Protein 2HJS (pdb70)

Nearest PDB structures (foldseek):
  2hjs-assembly1_A-2  TM=1.003E+00  e=5.899E-69  Pseudomonas aeruginosa PAO1
  2r00-assembly2_C-2  TM=9.622E-01  e=3.082E-37  Vibrio cholerae
  2qz9-assembly2_B-2  TM=9.649E-01  e=2.250E-36  Vibrio cholerae
  2gyy-assembly1_A  TM=9.192E-01  e=9.356E-27  Streptococcus pneumoniae
  2r00-assembly1_A  TM=8.648E-01  e=2.534E-27  Vibrio cholerae

Secondary structure (DSSP, 8-state):
----EEEETTTSHHHHHHHHHHHHTT---S-EEEEE-TTTTT---BTTB--PPEEGGG--GGG-SEEEE-S-HHHHHHHHHHHHHTT-EEEETT-TTTTTTS-B--TTTGGGGGGSPSSPEEEPPPHHHHHHHHHHHHHTTT--EEEEEEEEEE-GGGG-HHHHHHHHHHHHHHHTT-----SSSSS--TT--BSSSS-B-TTS-BHHHHHHHHHHHHHTGGGB--EEEEEEE-S-SS-EEEEEEEEESS---HHHHHHHHHHSTTEEE--TT----IIIIITTSSPEEEEEEEE-SS-TTEEEEEEEE-IIIIIIIIHHHHHHHHHHHH--

Structure (mmCIF, N/CA/C/O backbone):
data_2HJS
#
_entry.id   2HJS
#
_cell.length_a   177.438
_cell.length_b   177.438
_cell.length_c   58.173
_cell.angle_alpha   90.00
_cell.angle_beta   90.00
_cell.angle_gamma   120.00
#
_symmetry.space_group_name_H-M   'P 61 2 2'
#
loop_
_entity.id
_entity.type
_entity.pdbx_description
1 polymer 'USG-1 protein homolog'
2 non-polymer '1,4-DIETHYLENE DIOXIDE'
3 water water
#
loop_
_atom_site.group_PDB
_atom_site.id
_atom_site.type_symbol
_atom_site.label_atom_id
_atom_site.label_alt_id
_atom_site.label_comp_id
_atom_site.label_asym_id
_atom_site.label_entity_id
_atom_site.label_seq_id
_atom_site.pdbx_PDB_ins_code
_atom_site.Cartn_x
_atom_site.Cartn_y
_atom_site.Cartn_z
_atom_site.occupancy
_atom_site.B_iso_or_equiv
_atom_site.auth_seq_id
_atom_site.auth_comp_id
_atom_site.auth_asym_id
_atom_site.auth_atom_id
_atom_site.pdbx_PDB_model_num
ATOM 1 N N . GLN A 1 5 ? -36.997 72.569 -16.541 1.00 72.77 3 GLN A N 1
ATOM 2 C CA . GLN A 1 5 ? -37.936 71.875 -15.606 1.00 72.49 3 GLN A CA 1
ATOM 3 C C . GLN A 1 5 ? -37.267 70.759 -14.770 1.00 71.11 3 GLN A C 1
ATOM 4 O O . GLN A 1 5 ? -36.852 71.033 -13.637 1.00 71.66 3 GLN A O 1
ATOM 10 N N . PRO A 1 6 ? -37.151 69.514 -15.303 1.00 69.63 4 PRO A N 1
ATOM 11 C CA . PRO A 1 6 ? -36.407 68.499 -14.522 1.00 68.05 4 PRO A CA 1
ATOM 12 C C . PRO A 1 6 ? -34.908 68.817 -14.373 1.00 66.33 4 PRO A C 1
ATOM 13 O O . PRO A 1 6 ? -34.272 69.247 -15.337 1.00 66.35 4 PRO A O 1
ATOM 17 N N . LEU A 1 7 ? -34.352 68.591 -13.184 1.00 63.58 5 LEU A N 1
ATOM 18 C CA . LEU A 1 7 ? -32.936 68.903 -12.958 1.00 61.42 5 LEU A CA 1
ATOM 19 C C . LEU A 1 7 ? -32.024 67.676 -13.008 1.00 59.70 5 LEU A C 1
ATOM 20 O O . LEU A 1 7 ? -32.089 66.829 -12.137 1.00 59.14 5 LEU A O 1
ATOM 25 N N . ASN A 1 8 ? -31.162 67.605 -14.030 1.00 58.20 6 ASN A N 1
ATOM 26 C CA . ASN A 1 8 ? -30.254 66.493 -14.168 1.00 55.93 6 ASN A CA 1
ATOM 27 C C . ASN A 1 8 ? -28.899 66.876 -13.745 1.00 56.84 6 ASN A C 1
ATOM 28 O O . ASN A 1 8 ? -28.414 67.988 -14.031 1.00 56.36 6 ASN A O 1
ATOM 33 N N . VAL A 1 9 ? -28.280 65.945 -13.027 1.00 55.07 7 VAL A N 1
ATOM 34 C CA . VAL A 1 9 ? -27.088 66.241 -12.328 1.00 53.71 7 VAL A CA 1
ATOM 35 C C . VAL A 1 9 ? -26.054 65.235 -12.796 1.00 52.19 7 VAL A C 1
ATOM 36 O O . VAL A 1 9 ? -26.368 64.054 -13.006 1.00 52.28 7 VAL A O 1
ATOM 40 N N . ALA A 1 10 ? -24.844 65.726 -13.016 1.00 50.08 8 ALA A N 1
ATOM 41 C CA . ALA A 1 10 ? -23.667 64.889 -13.189 1.00 49.41 8 ALA A CA 1
ATOM 42 C C . ALA A 1 10 ? -22.765 65.071 -11.971 1.00 48.49 8 ALA A C 1
ATOM 43 O O . ALA A 1 10 ? -22.656 66.176 -11.460 1.00 49.24 8 ALA A O 1
ATOM 45 N N . VAL A 1 11 ? -22.132 63.994 -11.510 1.00 48.35 9 VAL A N 1
ATOM 46 C CA . VAL A 1 11 ? -21.031 64.098 -10.542 1.00 47.93 9 VAL A CA 1
ATOM 47 C C . VAL A 1 11 ? -19.769 63.530 -11.181 1.00 48.19 9 VAL A C 1
ATOM 48 O O . VAL A 1 11 ? -19.651 62.321 -11.391 1.00 48.20 9 VAL A O 1
ATOM 52 N N . VAL A 1 12 ? -18.844 64.437 -11.483 1.00 47.88 10 VAL A N 1
ATOM 53 C CA . VAL A 1 12 ? -17.552 64.127 -12.086 1.00 47.66 10 VAL A CA 1
ATOM 54 C C . VAL A 1 12 ? -16.574 63.844 -10.967 1.00 47.99 10 VAL A C 1
ATOM 55 O O . VAL A 1 12 ? -16.460 64.627 -10.022 1.00 48.71 10 VAL A O 1
ATOM 59 N N . GLY A 1 13 ? -15.924 62.686 -11.037 1.00 48.09 11 GLY A N 1
ATOM 60 C CA . GLY A 1 13 ? -15.009 62.220 -9.988 1.00 47.36 11 GLY A CA 1
ATOM 61 C C . GLY A 1 13 ? -15.740 61.469 -8.890 1.00 47.46 11 GLY A C 1
ATOM 62 O O . GLY A 1 13 ? -15.353 61.494 -7.727 1.00 46.94 11 GLY A O 1
ATOM 63 N N . ALA A 1 14 ? -16.784 60.756 -9.287 1.00 47.43 12 ALA A N 1
ATOM 64 C CA . ALA A 1 14 ? -17.735 60.162 -8.368 1.00 47.39 12 ALA A CA 1
ATOM 65 C C . ALA A 1 14 ? -17.104 59.081 -7.508 1.00 47.49 12 ALA A C 1
ATOM 66 O O . ALA A 1 14 ? -17.598 58.800 -6.429 1.00 47.71 12 ALA A O 1
ATOM 68 N N . THR A 1 15 ? -16.021 58.475 -7.986 1.00 47.69 13 THR A N 1
ATOM 69 C CA . THR A 1 15 ? -15.387 57.348 -7.286 1.00 47.62 13 THR A CA 1
ATOM 70 C C . THR A 1 15 ? -14.291 57.833 -6.321 1.00 47.22 13 THR A C 1
ATOM 71 O O . THR A 1 15 ? -13.743 57.060 -5.554 1.00 47.43 13 THR A O 1
ATOM 75 N N . GLY A 1 16 ? -13.973 59.115 -6.357 1.00 46.84 14 GLY A N 1
ATOM 76 C CA . GLY A 1 16 ? -13.023 59.659 -5.387 1.00 47.23 14 GLY A CA 1
ATOM 77 C C . GLY A 1 16 ? -13.677 59.816 -4.034 1.00 47.28 14 GLY A C 1
ATOM 78 O O . GLY A 1 16 ? -14.905 59.714 -3.895 1.00 47.08 14 GLY A O 1
ATOM 79 N N . SER A 1 17 ? -12.881 60.103 -3.019 1.00 47.34 15 SER A N 1
ATOM 80 C CA . SER A 1 17 ? -13.437 60.137 -1.680 1.00 47.97 15 SER A CA 1
ATOM 81 C C . SER A 1 17 ? -14.409 61.316 -1.516 1.00 47.75 15 SER A C 1
ATOM 82 O O . SER A 1 17 ? -15.500 61.153 -0.964 1.00 47.97 15 SER A O 1
ATOM 85 N N . VAL A 1 18 ? -14.055 62.486 -2.047 1.00 47.22 16 VAL A N 1
ATOM 86 C CA . VAL A 1 18 ? -14.985 63.626 -2.010 1.00 47.29 16 VAL A CA 1
ATOM 87 C C . VAL A 1 18 ? -16.208 63.381 -2.918 1.00 47.48 16 VAL A C 1
ATOM 88 O O . VAL A 1 18 ? -17.332 63.667 -2.525 1.00 47.42 16 VAL A O 1
ATOM 92 N N . GLY A 1 19 ? -15.987 62.829 -4.113 1.00 47.60 17 GLY A N 1
ATOM 93 C CA . GLY A 1 19 ? -17.091 62.534 -5.028 1.00 47.49 17 GLY A CA 1
ATOM 94 C C . GLY A 1 19 ?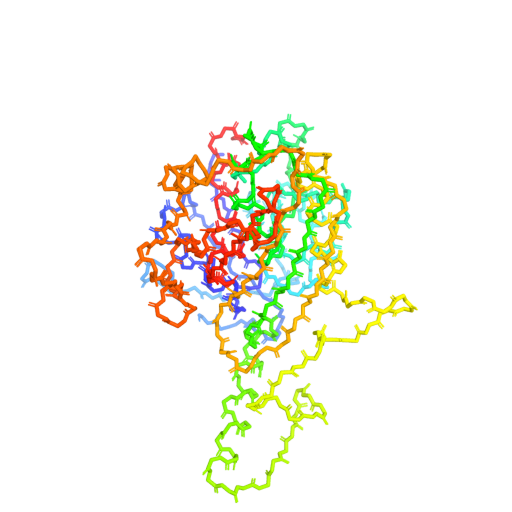 -18.097 61.585 -4.416 1.00 47.88 17 GLY A C 1
ATOM 95 O O . GLY A 1 19 ? -19.302 61.807 -4.510 1.00 48.08 17 GLY A O 1
ATOM 96 N N . GLU A 1 20 ? -17.597 60.527 -3.793 1.00 48.20 18 GLU A N 1
ATOM 97 C CA . GLU A 1 20 ? -18.420 59.540 -3.093 1.00 49.55 18 GLU A CA 1
ATOM 98 C C . GLU A 1 20 ? -19.250 60.165 -1.945 1.00 48.08 18 GLU A C 1
ATOM 99 O O . GLU A 1 20 ? -20.436 59.857 -1.770 1.00 47.08 18 GLU A O 1
ATOM 105 N N . ALA A 1 21 ? -18.626 61.033 -1.154 1.00 47.45 19 ALA A N 1
ATOM 106 C CA . ALA A 1 21 ? -19.343 61.687 -0.055 1.00 47.07 19 ALA A CA 1
ATOM 107 C C . ALA A 1 21 ? -20.432 62.569 -0.648 1.00 46.58 19 ALA A C 1
ATOM 108 O O . ALA A 1 21 ? -21.531 62.633 -0.129 1.00 47.96 19 ALA A O 1
ATOM 110 N N . LEU A 1 22 ? -20.134 63.219 -1.763 1.00 46.67 20 LEU A N 1
ATOM 111 C CA . LEU A 1 22 ? -21.064 64.156 -2.351 1.00 47.28 20 LEU A CA 1
ATOM 112 C C . LEU A 1 22 ? -22.295 63.420 -2.889 1.00 47.58 20 LEU A C 1
ATOM 113 O O . LEU A 1 22 ? -23.419 63.892 -2.721 1.00 47.78 20 LEU A O 1
ATOM 118 N N . VAL A 1 23 ? -22.089 62.250 -3.501 1.00 47.34 21 VAL A N 1
ATOM 119 C CA . VAL A 1 23 ? -23.198 61.435 -3.992 1.00 46.49 21 VAL A CA 1
ATOM 120 C C . VAL A 1 23 ? -24.075 60.974 -2.827 1.00 46.72 21 VAL A C 1
ATOM 121 O O . VAL A 1 23 ? -25.306 61.035 -2.911 1.00 48.25 21 VAL A O 1
ATOM 125 N N . GLY A 1 24 ? -23.463 60.515 -1.744 1.00 46.61 22 GLY A N 1
ATOM 126 C CA . GLY A 1 24 ? -24.226 60.128 -0.556 1.00 46.44 22 GLY A CA 1
ATOM 127 C C . GLY A 1 24 ? -25.041 61.298 -0.002 1.00 46.78 22 GLY A C 1
ATOM 128 O O . GLY A 1 24 ? -26.169 61.114 0.436 1.00 47.39 22 GLY A O 1
ATOM 129 N N . LEU A 1 25 ? -24.476 62.502 -0.018 1.00 46.41 23 LEU A N 1
ATOM 130 C CA . LEU A 1 25 ? -25.204 63.685 0.435 1.00 46.67 23 LEU A CA 1
ATOM 131 C C . LEU A 1 25 ? -26.383 64.091 -0.449 1.00 47.14 23 LEU A C 1
ATOM 132 O O . LEU A 1 25 ? -27.383 64.598 0.067 1.00 46.98 23 LEU A O 1
ATOM 137 N N . LEU A 1 26 ? -26.256 63.898 -1.766 1.00 46.48 24 LEU A N 1
ATOM 138 C CA . LEU A 1 26 ? -27.364 64.119 -2.666 1.00 47.63 24 LEU A CA 1
ATOM 139 C C . LEU A 1 26 ? -28.543 63.241 -2.272 1.00 47.73 24 LEU A C 1
ATOM 140 O O . LEU A 1 26 ? -29.683 63.672 -2.352 1.00 47.92 24 LEU A O 1
ATOM 145 N N . ASP A 1 27 ? -28.256 62.018 -1.837 1.00 47.64 25 ASP A N 1
ATOM 146 C CA . ASP A 1 27 ? -29.300 61.056 -1.490 1.00 47.99 25 ASP A CA 1
ATOM 147 C C . ASP A 1 27 ? -29.874 61.437 -0.102 1.00 48.87 25 ASP A C 1
ATOM 148 O O . ASP A 1 27 ? -31.086 61.655 0.043 1.00 48.08 25 ASP A O 1
ATOM 153 N N . GLU A 1 28 ? -28.985 61.569 0.888 1.00 48.27 26 GLU A N 1
ATOM 154 C CA . GLU A 1 28 ? -29.337 61.961 2.260 1.00 49.55 26 GLU A CA 1
ATOM 155 C C . GLU A 1 28 ? -30.213 63.209 2.371 1.00 49.29 26 GLU A C 1
ATOM 156 O O . GLU A 1 28 ? -31.118 63.266 3.209 1.00 48.92 26 GLU A O 1
ATOM 162 N N . ARG A 1 29 ? -29.876 64.226 1.574 1.00 48.85 27 ARG A N 1
ATOM 163 C CA . ARG A 1 29 ? -30.517 65.526 1.654 1.00 48.41 27 ARG A CA 1
ATOM 164 C C . ARG A 1 29 ? -31.678 65.646 0.679 1.00 49.00 27 ARG A C 1
ATOM 165 O O . ARG A 1 29 ? -32.260 66.737 0.533 1.00 48.33 27 ARG A O 1
ATOM 173 N N . ASP A 1 30 ? -32.029 64.531 0.022 1.00 48.66 28 ASP A N 1
ATOM 174 C CA . ASP A 1 30 ? -33.074 64.534 -0.975 1.00 49.29 28 ASP A CA 1
ATOM 175 C C . ASP A 1 30 ? -32.957 65.625 -2.004 1.00 48.74 28 ASP A C 1
ATOM 176 O O . ASP A 1 30 ? -33.939 66.315 -2.291 1.00 48.77 28 ASP A O 1
ATOM 181 N N . PHE A 1 31 ? -31.775 65.761 -2.575 1.00 48.60 29 PHE A N 1
ATOM 182 C CA . PHE A 1 31 ? -31.562 66.704 -3.644 1.00 49.06 29 PHE A CA 1
ATOM 183 C C . PHE A 1 31 ? -32.553 66.418 -4.748 1.00 49.40 29 PHE A C 1
ATOM 184 O O . PHE A 1 31 ? -32.735 65.254 -5.147 1.00 50.18 29 PHE A O 1
ATOM 192 N N . PRO A 1 32 ? -33.246 67.463 -5.224 1.00 50.10 30 PRO A N 1
ATOM 193 C CA . PRO A 1 32 ? -34.375 67.237 -6.151 1.00 50.12 30 PRO A CA 1
ATOM 194 C C . PRO A 1 32 ? -33.991 66.992 -7.620 1.00 50.26 30 PRO A C 1
ATOM 195 O O . PRO A 1 32 ? -34.535 67.628 -8.539 1.00 50.97 30 PRO A O 1
ATOM 199 N N . LEU A 1 33 ? -33.108 66.031 -7.849 1.00 49.65 31 LEU A N 1
ATOM 200 C CA . LEU A 1 33 ? -32.677 65.732 -9.210 1.00 48.74 31 LEU A CA 1
ATOM 201 C C . LEU A 1 33 ? -33.610 64.729 -9.891 1.00 48.50 31 LEU A C 1
ATOM 202 O O . LEU A 1 33 ? -34.313 63.976 -9.226 1.00 48.64 31 LEU A O 1
ATOM 207 N N . HIS A 1 34 ? -33.596 64.729 -11.219 1.00 48.06 32 HIS A N 1
ATOM 208 C CA . HIS A 1 34 ? -34.368 63.804 -12.011 1.00 48.40 32 HIS A CA 1
ATOM 209 C C . HIS A 1 34 ? -33.456 62.634 -12.344 1.00 49.14 32 HIS A C 1
ATOM 210 O O . HIS A 1 34 ? -33.641 61.554 -11.800 1.00 50.14 32 HIS A O 1
ATOM 217 N N . ARG A 1 35 ? -32.450 62.857 -13.190 1.00 48.95 33 ARG A N 1
ATOM 218 C CA . ARG A 1 35 ? -31.459 61.829 -13.466 1.00 48.76 33 ARG A CA 1
ATOM 219 C C . ARG A 1 35 ? -30.105 62.224 -12.909 1.00 49.29 33 ARG A C 1
ATOM 220 O O . ARG A 1 35 ? -29.746 63.409 -12.913 1.00 48.36 33 ARG A O 1
ATOM 228 N N . LEU A 1 36 ? -29.397 61.224 -12.374 1.00 48.83 34 LEU A N 1
ATOM 229 C CA . LEU A 1 36 ? -28.053 61.375 -11.857 1.00 48.49 34 LEU A CA 1
ATOM 230 C C . LEU A 1 36 ? -27.065 60.586 -12.718 1.00 48.42 34 LEU A C 1
ATOM 231 O O . LEU A 1 36 ? -27.268 59.398 -12.970 1.00 48.45 34 LEU A O 1
ATOM 236 N N . HIS A 1 37 ? -25.990 61.250 -13.137 1.00 47.57 35 HIS A N 1
ATOM 237 C CA . HIS A 1 37 ? -24.949 60.622 -13.928 1.00 47.75 35 HIS A CA 1
ATOM 238 C C . HIS A 1 37 ? -23.627 60.701 -13.184 1.00 48.21 35 HIS A C 1
ATOM 239 O O . HIS A 1 37 ? -23.139 61.800 -12.884 1.00 48.59 35 HIS A O 1
ATOM 246 N N . LEU A 1 38 ? -23.060 59.539 -12.880 1.00 48.58 36 LEU A N 1
ATOM 247 C CA . LEU A 1 38 ? -21.780 59.428 -12.200 1.00 48.99 36 LEU A CA 1
ATOM 248 C C . LEU A 1 38 ? -20.639 59.252 -13.203 1.00 49.46 36 LEU A C 1
ATOM 249 O O . LEU A 1 38 ? -20.679 58.377 -14.044 1.00 49.70 36 LEU A O 1
ATOM 254 N N . LEU A 1 39 ? -19.611 60.086 -13.107 1.00 50.55 37 LEU A N 1
ATOM 255 C CA . LEU A 1 39 ? -18.534 60.038 -14.080 1.00 51.14 37 LEU A CA 1
ATOM 256 C C . LEU A 1 39 ? -17.188 60.022 -13.426 1.00 51.83 37 LEU A C 1
ATOM 257 O O . LEU A 1 39 ? -17.017 60.557 -12.340 1.00 51.55 37 LEU A O 1
ATOM 262 N N . ALA A 1 40 ? -16.231 59.402 -14.100 1.00 53.35 38 ALA A N 1
ATOM 263 C CA . ALA A 1 40 ? -14.842 59.396 -13.656 1.00 55.31 38 ALA A CA 1
ATOM 264 C C . ALA A 1 40 ? -13.934 59.257 -14.873 1.00 57.08 38 ALA A C 1
ATOM 265 O O . ALA A 1 40 ? -14.415 59.178 -15.987 1.00 56.87 38 ALA A O 1
ATOM 267 N N . SER A 1 41 ? -12.623 59.239 -14.658 1.00 60.02 39 SER A N 1
ATOM 268 C CA . SER A 1 41 ? -11.669 58.981 -15.734 1.00 63.13 39 SER A CA 1
ATOM 269 C C . SER A 1 41 ? -11.756 57.523 -16.160 1.00 64.97 39 SER A C 1
ATOM 270 O O . SER A 1 41 ? -12.113 56.667 -15.347 1.00 65.57 39 SER A O 1
ATOM 273 N N . ALA A 1 42 ? -11.443 57.247 -17.429 1.00 67.09 40 ALA A N 1
ATOM 274 C CA . ALA A 1 42 ? -11.495 55.883 -17.995 1.00 68.87 40 ALA A CA 1
ATOM 275 C C . ALA A 1 42 ? -10.939 54.794 -17.051 1.00 70.20 40 ALA A C 1
ATOM 276 O O . ALA A 1 42 ? -11.407 53.650 -17.072 1.00 70.32 40 ALA A O 1
ATOM 278 N N . GLU A 1 43 ? -9.941 55.169 -16.242 1.00 72.05 41 GLU A N 1
ATOM 279 C CA . GLU A 1 43 ? -9.445 54.360 -15.112 1.00 73.72 41 GLU A CA 1
ATOM 280 C C . GLU A 1 43 ? -10.590 53.708 -14.334 1.00 73.81 41 GLU A C 1
ATOM 281 O O . GLU A 1 43 ? -10.764 52.480 -14.375 1.00 73.76 41 GLU A O 1
ATOM 287 N N . SER A 1 44 ? -11.367 54.560 -13.657 1.00 73.73 42 SER A N 1
ATOM 288 C CA . SER A 1 44 ? -12.453 54.155 -12.762 1.00 73.63 42 SER A CA 1
ATOM 289 C C . SER A 1 44 ? -13.764 53.795 -13.465 1.00 73.53 42 SER A C 1
ATOM 290 O O . SER A 1 44 ? -14.640 53.183 -12.852 1.00 73.72 42 SER A O 1
ATOM 293 N N . ALA A 1 45 ? -13.904 54.174 -14.732 1.00 73.32 43 ALA A N 1
ATOM 294 C CA . ALA A 1 45 ? -15.138 53.915 -15.484 1.00 73.35 43 ALA A CA 1
ATOM 295 C C . ALA A 1 45 ? -15.517 52.436 -15.472 1.00 73.33 43 ALA A C 1
ATOM 296 O O . ALA A 1 45 ? -14.633 51.569 -15.469 1.00 73.76 43 ALA A O 1
ATOM 298 N N . GLY A 1 46 ? -16.822 52.153 -15.463 1.00 72.83 44 GLY A N 1
ATOM 299 C CA . GLY A 1 46 ? -17.325 50.775 -15.516 1.00 72.06 44 GLY A CA 1
ATOM 300 C C . GLY A 1 46 ? -17.684 50.147 -14.173 1.00 71.60 44 GLY A C 1
ATOM 301 O O . GLY A 1 46 ? -18.357 49.113 -14.125 1.00 71.71 44 GLY A O 1
ATOM 302 N N . GLN A 1 47 ? -17.237 50.752 -13.076 1.00 70.90 45 GLN A N 1
ATOM 303 C CA . GLN A 1 47 ? -17.593 50.236 -11.757 1.00 70.43 45 GLN A CA 1
ATOM 304 C C . GLN A 1 47 ? -18.924 50.825 -11.262 1.00 69.34 45 GLN A C 1
ATOM 305 O O . GLN A 1 47 ? -19.396 51.843 -11.774 1.00 69.05 45 GLN A O 1
ATOM 311 N N . ARG A 1 48 ? -19.544 50.159 -10.296 1.00 68.17 46 ARG A N 1
ATOM 312 C CA . ARG A 1 48 ? -20.881 50.548 -9.848 1.00 67.23 46 ARG A CA 1
ATOM 313 C C . ARG A 1 48 ? -20.855 51.202 -8.463 1.00 66.36 46 ARG A C 1
ATOM 314 O O . ARG A 1 48 ? -19.970 50.930 -7.654 1.00 65.76 46 ARG A O 1
ATOM 330 N N . GLY A 1 50 ? -23.597 52.682 -5.179 1.00 62.91 48 GLY A N 1
ATOM 331 C CA . GLY A 1 50 ? -24.921 52.781 -4.592 1.00 61.97 48 GLY A CA 1
ATOM 332 C C . GLY A 1 50 ? -25.438 54.205 -4.577 1.00 61.33 48 GLY A C 1
ATOM 333 O O . GLY A 1 50 ? -24.688 55.144 -4.310 1.00 61.47 48 GLY A O 1
ATOM 334 N N . PHE A 1 51 ? -26.720 54.358 -4.892 1.00 60.57 49 PHE A N 1
ATOM 335 C CA . PHE A 1 51 ? -27.427 55.628 -4.757 1.00 59.96 49 PHE A CA 1
ATOM 336 C C . PHE A 1 51 ? -28.912 55.371 -4.544 1.00 59.94 49 PHE A C 1
ATOM 337 O O . PHE A 1 51 ? -29.579 54.707 -5.380 1.00 59.94 49 PHE A O 1
ATOM 345 N N . ALA A 1 52 ? -29.433 55.893 -3.433 1.00 59.59 50 ALA A N 1
ATOM 346 C CA . ALA A 1 52 ? -30.857 55.724 -3.088 1.00 59.89 50 ALA A CA 1
ATOM 347 C C . ALA A 1 52 ? -31.320 54.267 -3.199 1.00 60.25 50 ALA A C 1
ATOM 348 O O . ALA A 1 52 ? -32.370 53.991 -3.796 1.00 60.36 50 ALA A O 1
ATOM 350 N N . GLU A 1 53 ? -30.511 53.352 -2.645 1.00 60.94 51 GLU A N 1
ATOM 351 C CA . GLU A 1 53 ? -30.764 51.877 -2.623 1.00 61.98 51 GLU A CA 1
ATOM 352 C C . GLU A 1 53 ? -30.605 51.156 -3.973 1.00 60.87 51 GLU A C 1
ATOM 353 O O . GLU A 1 53 ? -30.629 49.910 -4.046 1.00 61.63 51 GLU A O 1
ATOM 359 N N . SER A 1 54 ? -30.448 51.941 -5.033 1.00 59.38 52 SER A N 1
ATOM 360 C CA . SER A 1 54 ? -30.219 51.404 -6.361 1.00 57.59 52 SER A CA 1
ATOM 361 C C . SER A 1 54 ? -28.715 51.445 -6.712 1.00 56.52 52 SER A C 1
ATOM 362 O O . SER A 1 54 ? -27.906 52.010 -5.968 1.00 56.17 52 SER A O 1
ATOM 365 N N . SER A 1 55 ? -28.354 50.838 -7.836 1.00 55.32 53 SER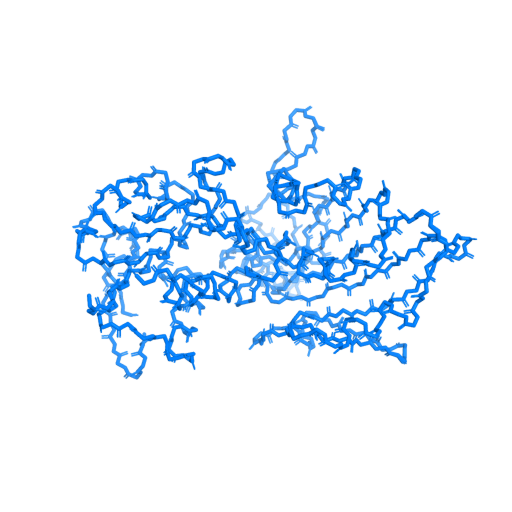 A N 1
ATOM 366 C CA . SER A 1 55 ? -26.965 50.655 -8.232 1.00 54.88 53 SER A CA 1
ATOM 367 C C . SER A 1 55 ? -26.692 51.306 -9.597 1.00 54.80 53 SER A C 1
ATOM 368 O O . SER A 1 55 ? -27.320 50.952 -10.598 1.00 54.12 53 SER A O 1
ATOM 371 N N . LEU A 1 56 ? -25.756 52.257 -9.628 1.00 54.81 54 LEU A N 1
ATOM 372 C CA . LEU A 1 56 ? -25.486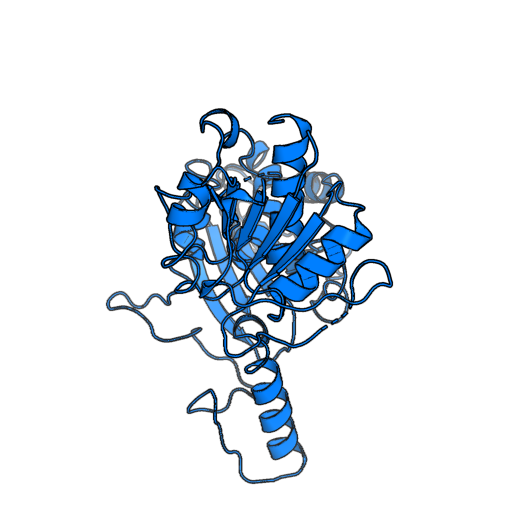 53.073 -10.828 1.00 55.24 54 LEU A CA 1
ATOM 373 C C . LEU A 1 56 ? -24.123 52.780 -11.460 1.00 55.52 54 LEU A C 1
ATOM 374 O O . LEU A 1 56 ? -23.134 52.632 -10.751 1.00 55.07 54 LEU A O 1
ATOM 379 N N . ARG A 1 57 ? -24.056 52.723 -12.790 1.00 55.65 55 ARG A N 1
ATOM 380 C CA . ARG A 1 57 ? -22.765 52.538 -13.465 1.00 56.34 55 ARG A CA 1
ATOM 381 C C . ARG A 1 57 ? -22.000 53.868 -13.570 1.00 55.04 55 ARG A C 1
ATOM 382 O O . ARG A 1 57 ? -22.573 54.877 -13.976 1.00 55.51 55 ARG A O 1
ATOM 390 N N . VAL A 1 58 ? -20.720 53.877 -13.201 1.00 53.76 56 VAL A N 1
ATOM 391 C CA . VAL A 1 58 ? -19.878 55.076 -13.395 1.00 52.49 56 VAL A CA 1
ATOM 392 C C . VAL A 1 58 ? -19.434 55.101 -14.864 1.00 52.50 56 VAL A C 1
ATOM 393 O O . VAL A 1 58 ? -18.879 54.117 -15.353 1.00 51.86 56 VAL A O 1
ATOM 397 N N . GLY A 1 59 ? -19.700 56.212 -15.556 1.00 52.25 57 GLY A N 1
ATOM 398 C CA . GLY A 1 59 ? -19.330 56.388 -16.965 1.00 52.21 57 GLY A CA 1
ATOM 399 C C . GLY A 1 59 ? -18.047 57.181 -17.134 1.00 52.67 57 GLY A C 1
ATOM 400 O O . GLY A 1 59 ? -17.557 57.783 -16.181 1.00 52.54 57 GLY A O 1
ATOM 401 N N . ASP A 1 60 ? -17.490 57.161 -18.341 1.00 52.92 58 ASP A N 1
ATOM 402 C CA . ASP A 1 60 ? -16.238 57.853 -18.644 1.00 53.60 58 ASP A CA 1
ATOM 403 C C . ASP A 1 60 ? -16.562 59.316 -18.910 1.00 53.25 58 ASP A C 1
ATOM 404 O O . ASP A 1 60 ? -17.331 59.615 -19.812 1.00 52.47 58 ASP A O 1
ATOM 409 N N . VAL A 1 61 ? -15.983 60.220 -18.117 1.00 53.13 59 VAL A N 1
ATOM 410 C CA . VAL A 1 61 ? -16.161 61.658 -18.342 1.00 53.40 59 VAL A CA 1
ATOM 411 C C . VAL A 1 61 ? -15.820 62.090 -19.787 1.00 54.22 59 VAL A C 1
ATOM 412 O O . VAL A 1 61 ? -16.471 62.978 -20.328 1.00 54.13 59 VAL A O 1
ATOM 416 N N . ASP A 1 62 ? -14.832 61.445 -20.412 1.00 55.01 60 ASP A N 1
ATOM 417 C CA . ASP A 1 62 ? -14.419 61.807 -21.775 1.00 55.81 60 ASP A CA 1
ATOM 418 C C . ASP A 1 62 ? -15.524 61.593 -22.819 1.00 55.71 60 ASP A C 1
ATOM 419 O O . ASP A 1 62 ? -15.594 62.327 -23.798 1.00 55.56 60 ASP A O 1
ATOM 424 N N . SER A 1 63 ? -16.386 60.604 -22.582 1.00 55.81 61 SER A N 1
ATOM 425 C CA . SER A 1 63 ? -17.491 60.255 -23.485 1.00 55.58 61 SER A CA 1
ATOM 426 C C . SER A 1 63 ? -18.790 61.024 -23.244 1.00 55.12 61 SER A C 1
ATOM 427 O O . SER A 1 63 ? -19.709 60.907 -24.037 1.00 54.98 61 SER A O 1
ATOM 430 N N . PHE A 1 64 ? -18.873 61.794 -22.157 1.00 54.48 62 PHE A N 1
ATOM 431 C CA . PHE A 1 64 ? -20.168 62.292 -21.660 1.00 53.97 62 PHE A CA 1
ATOM 432 C C . PHE A 1 64 ? -20.696 63.536 -22.363 1.00 53.88 62 PHE A C 1
ATOM 433 O O . PHE A 1 64 ? -19.930 64.472 -22.618 1.00 54.36 62 PHE A O 1
ATOM 441 N N . ASP A 1 65 ? -22.009 63.539 -22.635 1.00 53.19 63 ASP A N 1
ATOM 442 C CA . ASP A 1 65 ? -22.722 64.687 -23.214 1.00 53.11 63 ASP A CA 1
ATOM 443 C C . ASP A 1 65 ? -23.303 65.576 -22.125 1.00 52.99 63 ASP A C 1
ATOM 444 O O . ASP A 1 65 ? -24.375 65.267 -21.572 1.00 52.90 63 ASP A O 1
ATOM 449 N N . PHE A 1 66 ? -22.593 66.678 -21.823 1.00 52.62 64 PHE A N 1
ATOM 450 C CA . PHE A 1 66 ? -22.985 67.607 -20.752 1.00 52.04 64 PHE A CA 1
ATOM 451 C C . PHE A 1 66 ? -24.244 68.429 -21.076 1.00 52.34 64 PHE A C 1
ATOM 452 O O . PHE A 1 66 ? -24.849 69.033 -20.186 1.00 52.42 64 PHE A O 1
ATOM 460 N N . SER A 1 67 ? -24.661 68.452 -22.340 1.00 52.75 65 SER A N 1
ATOM 461 C CA . SER A 1 67 ? -25.953 69.062 -22.646 1.00 53.32 65 SER A CA 1
ATOM 462 C C . SER A 1 67 ? -27.113 68.281 -21.982 1.00 53.11 65 SER A C 1
ATOM 463 O O . SER A 1 67 ? -28.228 68.822 -21.802 1.00 54.80 65 SER A O 1
ATOM 466 N N . SER A 1 68 ? -26.854 67.036 -21.572 1.00 52.87 66 SER A N 1
ATOM 467 C CA . SER A 1 68 ? -27.915 66.202 -20.989 1.00 53.00 66 SER A CA 1
ATOM 468 C C . SER A 1 68 ? -28.218 66.557 -19.534 1.00 52.75 66 SER A C 1
ATOM 469 O O . SER A 1 68 ? -29.243 66.128 -18.979 1.00 52.57 66 SER A O 1
ATOM 472 N N . VAL A 1 69 ? -27.294 67.311 -18.908 1.00 52.66 67 VAL A N 1
ATOM 473 C CA . VAL A 1 69 ? -27.503 67.687 -17.533 1.00 52.38 67 VAL A CA 1
ATOM 474 C C . VAL A 1 69 ? -27.645 69.211 -17.401 1.00 52.76 67 VAL A C 1
ATOM 475 O O . VAL A 1 69 ? -27.177 70.012 -18.267 1.00 54.03 67 VAL A O 1
ATOM 479 N N . GLY A 1 70 ? -28.291 69.615 -16.310 1.00 53.07 68 GLY A N 1
ATOM 480 C CA . GLY A 1 70 ? -28.438 71.026 -15.971 1.00 52.70 68 GLY A CA 1
ATOM 481 C C . GLY A 1 70 ? -27.470 71.536 -14.900 1.00 50.45 68 GLY A C 1
ATOM 482 O O . GLY A 1 70 ? -27.260 72.741 -14.792 1.00 52.39 68 GLY A O 1
ATOM 483 N N . LEU A 1 71 ? -26.909 70.633 -14.092 1.00 49.82 69 LEU A N 1
ATOM 484 C CA . LEU A 1 71 ? -25.927 70.960 -13.045 1.00 48.09 69 LEU A CA 1
ATOM 485 C C . LEU A 1 71 ? -24.851 69.854 -12.932 1.00 48.47 69 LEU A C 1
ATOM 486 O O . LEU A 1 71 ? -25.192 68.667 -13.038 1.00 48.01 69 LEU A O 1
ATOM 491 N N . ALA A 1 72 ? -23.568 70.244 -12.716 1.00 47.95 70 ALA A N 1
ATOM 492 C CA . ALA A 1 72 ? -22.456 69.295 -12.569 1.00 47.15 70 ALA A CA 1
ATOM 493 C C . ALA A 1 72 ? -21.572 69.672 -11.389 1.00 47.97 70 ALA A C 1
ATOM 494 O O . ALA A 1 72 ? -21.138 70.823 -11.257 1.00 47.48 70 ALA A O 1
ATOM 496 N N . PHE A 1 73 ? -21.329 68.688 -10.529 1.00 47.67 71 PHE A N 1
ATOM 497 C CA . PHE A 1 73 ? -20.340 68.826 -9.473 1.00 47.69 71 PHE A CA 1
ATOM 498 C C . PHE A 1 73 ? -19.052 68.215 -9.976 1.00 47.83 71 PHE A C 1
ATOM 499 O O . PHE A 1 73 ? -19.027 67.017 -10.295 1.00 48.35 71 PHE A O 1
ATOM 507 N N . PHE A 1 74 ? -17.995 69.025 -10.064 1.00 47.31 72 PHE A N 1
ATOM 508 C CA . PHE A 1 74 ? -16.683 68.528 -10.451 1.00 47.56 72 PHE A CA 1
ATOM 509 C C . PHE A 1 74 ? -15.852 68.285 -9.186 1.00 48.46 72 PHE A C 1
ATOM 510 O O . PHE A 1 74 ? -15.315 69.216 -8.595 1.00 48.26 72 PHE A O 1
ATOM 518 N N . ALA A 1 75 ? -15.779 67.024 -8.779 1.00 48.61 73 ALA A N 1
ATOM 519 C CA . ALA A 1 75 ? -15.045 66.607 -7.599 1.00 49.55 73 ALA A CA 1
ATOM 520 C C . ALA A 1 75 ? -13.883 65.702 -8.010 1.00 49.78 73 ALA A C 1
ATOM 521 O O . ALA A 1 75 ? -13.513 64.784 -7.277 1.00 50.91 73 ALA A O 1
ATOM 523 N N . ALA A 1 76 ? -13.322 65.945 -9.193 1.00 49.77 74 ALA A N 1
ATOM 524 C CA . ALA A 1 76 ? -12.206 65.135 -9.706 1.00 49.94 74 ALA A CA 1
ATOM 525 C C . ALA A 1 76 ? -10.873 65.900 -9.648 1.00 49.43 74 ALA A C 1
ATOM 526 O O . ALA A 1 76 ? -10.827 67.023 -9.169 1.00 48.22 74 ALA A O 1
ATOM 528 N N . ALA A 1 77 ? -9.795 65.295 -10.148 1.00 49.91 75 ALA A N 1
ATOM 529 C CA . ALA A 1 77 ? -8.506 65.992 -10.229 1.00 50.35 75 ALA A CA 1
ATOM 530 C C . ALA A 1 77 ? -8.684 67.321 -10.983 1.00 50.50 75 ALA A C 1
ATOM 531 O O . ALA A 1 77 ? -9.577 67.444 -11.826 1.00 49.84 75 ALA A O 1
ATOM 533 N N . ALA A 1 78 ? -7.843 68.299 -10.672 1.00 50.52 76 ALA A N 1
ATOM 534 C CA . ALA A 1 78 ? -7.868 69.604 -11.335 1.00 51.55 76 ALA A CA 1
ATOM 535 C C . ALA A 1 78 ? -7.716 69.507 -12.849 1.00 52.58 76 ALA A C 1
ATOM 536 O O . ALA A 1 78 ? -8.320 70.303 -13.583 1.00 53.27 76 ALA A O 1
ATOM 538 N N . GLU A 1 79 ? -6.949 68.526 -13.327 1.00 53.29 77 GLU A N 1
ATOM 539 C CA . GLU A 1 79 ? -6.787 68.356 -14.772 1.00 55.15 77 GLU A CA 1
ATOM 540 C C . GLU A 1 79 ? -8.104 67.992 -15.482 1.00 53.59 77 GLU A C 1
ATOM 541 O O . GLU A 1 79 ? -8.362 68.427 -16.614 1.00 52.98 77 GLU A O 1
ATOM 547 N N . VAL A 1 80 ? -8.939 67.206 -14.804 1.00 52.53 78 VAL A N 1
ATOM 548 C CA . VAL A 1 80 ? -10.277 66.892 -15.316 1.00 51.52 78 VAL A CA 1
ATOM 549 C C . VAL A 1 80 ? -11.138 68.171 -15.441 1.00 51.10 78 VAL A C 1
ATOM 550 O O . VAL A 1 80 ? -11.828 68.357 -16.435 1.00 50.80 78 VAL A O 1
ATOM 554 N N A SER A 1 81 ? -11.081 69.034 -14.431 0.50 51.01 79 SER A N 1
ATOM 555 N N B SER A 1 81 ? -11.074 69.045 -14.441 0.50 50.94 79 SER A N 1
ATOM 556 C CA A SER A 1 81 ? -11.777 70.313 -14.482 0.50 51.13 79 SER A CA 1
ATOM 557 C CA B SER A 1 81 ? -11.794 70.315 -14.490 0.50 50.95 79 SER A CA 1
ATOM 558 C C A SER A 1 81 ? -11.287 71.188 -15.645 0.50 51.38 79 SER A C 1
ATOM 559 C C B SER A 1 81 ? -11.285 71.261 -15.595 0.50 51.30 79 SER A C 1
ATOM 560 O O A SER A 1 81 ? -12.098 71.734 -16.387 0.50 51.44 79 SER A O 1
ATOM 561 O O B SER A 1 81 ? -12.083 71.927 -16.250 0.50 51.38 79 SER A O 1
ATOM 566 N N . ARG A 1 82 ? -9.968 71.316 -15.793 1.00 51.39 80 ARG A N 1
ATOM 567 C CA . ARG A 1 82 ? -9.370 72.106 -16.885 1.00 51.76 80 ARG A CA 1
ATOM 568 C C . ARG A 1 82 ? -9.825 71.602 -18.246 1.00 51.75 80 ARG A C 1
ATOM 569 O O . ARG A 1 82 ? -10.103 72.390 -19.153 1.00 51.33 80 ARG A O 1
ATOM 577 N N . ALA A 1 83 ? -9.906 70.280 -18.371 1.00 51.94 81 ALA A N 1
ATOM 578 C CA . ALA A 1 83 ? -10.275 69.647 -19.623 1.00 51.78 81 ALA A CA 1
ATOM 579 C C . ALA A 1 83 ? -11.768 69.756 -19.926 1.00 52.29 81 ALA A C 1
ATOM 580 O O . ALA A 1 83 ? -12.157 69.753 -21.100 1.00 52.38 81 ALA A O 1
ATOM 582 N N . HIS A 1 84 ? -12.608 69.867 -18.895 1.00 52.08 82 HIS A N 1
ATOM 583 C CA . HIS A 1 84 ? -14.060 69.759 -19.116 1.00 52.16 82 HIS A CA 1
ATOM 584 C C . HIS A 1 84 ? -14.980 70.845 -18.545 1.00 52.26 82 HIS A C 1
ATOM 585 O O . HIS A 1 84 ? -16.085 70.985 -19.037 1.00 52.17 82 HIS A O 1
ATOM 592 N N . ALA A 1 85 ? -14.581 71.581 -17.506 1.00 52.03 83 ALA A N 1
ATOM 593 C CA . ALA A 1 85 ? -15.567 72.436 -16.813 1.00 52.67 83 ALA A CA 1
ATOM 594 C C . ALA A 1 85 ? -16.144 73.557 -17.694 1.00 53.04 83 ALA A C 1
ATOM 595 O O . ALA A 1 85 ? -17.360 73.780 -17.718 1.00 52.72 83 ALA A O 1
ATOM 597 N N . GLU A 1 86 ? -15.278 74.242 -18.424 1.00 53.94 84 GLU A N 1
ATOM 598 C CA . GLU A 1 86 ? -15.722 75.311 -19.321 1.00 55.04 84 GLU A CA 1
ATOM 599 C C . GLU A 1 86 ? -16.560 74.760 -20.449 1.00 55.20 84 GLU A C 1
ATOM 600 O O . GLU A 1 86 ? -17.652 75.271 -20.691 1.00 55.78 84 GLU A O 1
ATOM 606 N N . ARG A 1 87 ? -16.066 73.713 -21.119 1.00 55.68 85 ARG A N 1
ATOM 607 C CA . ARG A 1 87 ? -16.838 72.998 -22.159 1.00 56.44 85 ARG A CA 1
ATOM 608 C C . ARG A 1 87 ? -18.223 72.588 -21.654 1.00 55.43 85 ARG A C 1
ATOM 609 O O . ARG A 1 87 ? -19.215 72.789 -22.343 1.00 55.41 85 ARG A O 1
ATOM 617 N N . ALA A 1 88 ? -18.292 72.063 -20.432 1.00 54.79 86 ALA A N 1
ATOM 618 C CA . ALA A 1 88 ? -19.577 71.724 -19.816 1.00 54.33 86 ALA A CA 1
ATOM 619 C C . ALA A 1 88 ? -20.503 72.929 -19.660 1.00 54.20 86 ALA A C 1
ATOM 620 O O . ALA A 1 88 ? -21.720 72.797 -19.867 1.00 52.93 86 ALA A O 1
ATOM 622 N N . ARG A 1 89 ? -19.944 74.084 -19.268 1.00 53.84 87 ARG A N 1
ATOM 623 C CA . ARG A 1 89 ? -20.770 75.278 -19.080 1.00 54.23 87 ARG A CA 1
ATOM 624 C C . ARG A 1 89 ? -21.303 75.790 -20.428 1.00 55.13 87 ARG A C 1
ATOM 625 O O . ARG A 1 89 ? -22.472 76.220 -20.527 1.00 55.52 87 ARG A O 1
ATOM 633 N N . ALA A 1 90 ? -20.470 75.703 -21.470 1.00 55.29 88 ALA A N 1
ATOM 634 C CA . ALA A 1 90 ? -20.871 76.139 -22.797 1.00 55.44 88 ALA A CA 1
ATOM 635 C C . ALA A 1 90 ? -22.093 75.325 -23.236 1.00 55.76 88 ALA A C 1
ATOM 636 O O . ALA A 1 90 ? -22.944 75.823 -24.002 1.00 55.61 88 ALA A O 1
ATOM 638 N N . ALA A 1 91 ? -22.172 74.075 -22.725 1.00 55.70 89 ALA A N 1
ATOM 639 C CA . ALA A 1 91 ? -23.206 73.107 -23.113 1.00 55.65 89 ALA A CA 1
ATOM 640 C C . ALA A 1 91 ? -24.531 73.376 -22.352 1.00 55.85 89 ALA A C 1
ATOM 641 O O . ALA A 1 91 ? -25.669 72.720 -22.645 1.00 56.34 89 ALA A O 1
ATOM 643 N N . GLY A 1 92 ? -24.404 74.322 -21.385 1.00 55.71 90 GLY A N 1
ATOM 644 C CA . GLY A 1 92 ? -25.644 74.849 -20.730 1.00 55.47 90 GLY A CA 1
ATOM 645 C C . GLY A 1 92 ? -25.697 74.382 -19.298 1.00 55.31 90 GLY A C 1
ATOM 646 O O . GLY A 1 92 ? -26.588 74.760 -18.517 1.00 56.02 90 GLY A O 1
ATOM 647 N N . CYS A 1 93 ? -24.691 73.593 -18.936 1.00 55.30 91 CYS A N 1
ATOM 648 C CA . CYS A 1 93 ? -24.648 72.960 -17.655 1.00 53.90 91 CYS A CA 1
ATOM 649 C C . CYS A 1 93 ? -23.910 73.850 -16.633 1.00 53.88 91 CYS A C 1
ATOM 650 O O . CYS A 1 93 ? -22.777 74.274 -16.869 1.00 53.60 91 CYS A O 1
ATOM 653 N N . SER A 1 94 ? -24.561 74.150 -15.505 1.00 52.40 92 SER A N 1
ATOM 654 C CA . SER A 1 94 ? -23.950 74.962 -14.475 1.00 51.65 92 SER A CA 1
ATOM 655 C C . SER A 1 94 ? -22.927 74.087 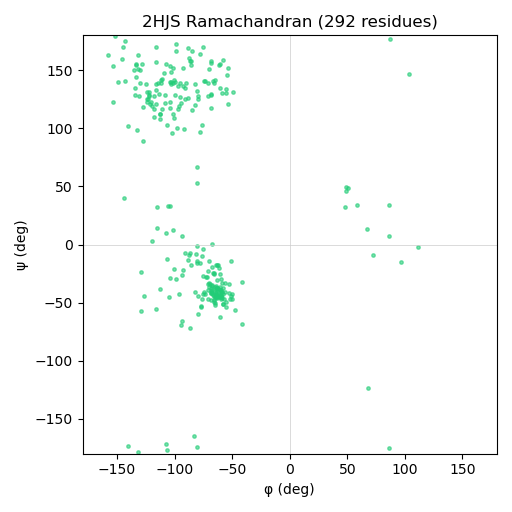-13.756 1.00 51.32 92 SER A C 1
ATOM 656 O O . SER A 1 94 ? -23.159 72.897 -13.527 1.00 51.81 92 SER A O 1
ATOM 659 N N . VAL A 1 95 ? -21.792 74.662 -13.404 1.00 51.01 93 VAL A N 1
ATOM 660 C CA . VAL A 1 95 ? -20.708 73.854 -12.858 1.00 50.14 93 VAL A CA 1
ATOM 661 C C . VAL A 1 95 ? -20.326 74.338 -11.497 1.00 50.53 93 VAL A C 1
ATOM 662 O O . VAL A 1 95 ? -20.104 75.541 -11.290 1.00 51.58 93 VAL A O 1
ATOM 666 N N . ILE A 1 96 ? -20.231 73.404 -10.558 1.00 49.91 94 ILE A N 1
ATOM 667 C CA . ILE A 1 96 ? -19.580 73.691 -9.293 1.00 48.23 94 ILE A CA 1
ATOM 668 C C . ILE A 1 96 ? -18.297 72.858 -9.222 1.00 49.43 94 ILE A C 1
ATOM 669 O O . ILE A 1 96 ? -18.361 71.628 -9.149 1.00 49.49 94 ILE A O 1
ATOM 674 N N . ASP A 1 97 ? -17.145 73.529 -9.262 1.00 48.35 95 ASP A N 1
ATOM 675 C CA . ASP A 1 97 ? -15.866 72.847 -9.331 1.00 48.60 95 ASP A CA 1
ATOM 676 C C . ASP A 1 97 ? -15.160 72.861 -7.977 1.00 48.21 95 ASP A C 1
ATOM 677 O O . ASP A 1 97 ? -14.825 73.915 -7.472 1.00 48.17 95 ASP A O 1
ATOM 682 N N . LEU A 1 98 ? -14.932 71.688 -7.395 1.00 48.22 96 LEU A N 1
ATOM 683 C CA . LEU A 1 98 ? -14.343 71.612 -6.071 1.00 48.56 96 LEU A CA 1
ATOM 684 C C . LEU A 1 98 ? -12.797 71.636 -6.109 1.00 48.71 96 LEU A C 1
ATOM 685 O O . LEU A 1 98 ? -12.172 71.709 -5.077 1.00 48.22 96 LEU A O 1
ATOM 690 N N . SER A 1 99 ? -12.201 71.577 -7.298 1.00 49.25 97 SER A N 1
ATOM 691 C CA . SER A 1 99 ? -10.750 71.436 -7.425 1.00 50.14 97 SER A CA 1
ATOM 692 C C . SER A 1 99 ? -10.055 72.796 -7.430 1.00 50.78 97 SER A C 1
ATOM 693 O O . SER A 1 99 ? -8.849 72.875 -7.292 1.00 50.58 97 SER A O 1
ATOM 696 N N . GLY A 1 100 ? -10.829 73.865 -7.605 1.00 52.21 98 GLY A N 1
ATOM 697 C CA . GLY A 1 100 ? -10.264 75.220 -7.713 1.00 52.81 98 GLY A CA 1
ATOM 698 C C . GLY A 1 100 ? -9.424 75.505 -8.954 1.00 53.44 98 GLY A C 1
ATOM 699 O O . GLY A 1 100 ? -8.731 76.537 -9.018 1.00 53.14 98 GLY A O 1
ATOM 700 N N . ALA A 1 101 ? -9.499 74.613 -9.948 1.00 53.60 99 ALA A N 1
ATOM 701 C CA . ALA A 1 101 ? -8.617 74.649 -11.117 1.00 53.72 99 ALA A CA 1
ATOM 702 C C . ALA A 1 101 ? -8.740 75.929 -11.922 1.00 54.20 99 ALA A C 1
ATOM 703 O O . ALA A 1 101 ? -7.796 76.304 -12.609 1.00 54.06 99 ALA A O 1
ATOM 705 N N . LEU A 1 102 ? -9.900 76.585 -11.845 1.00 54.91 100 LEU A N 1
ATOM 706 C CA . LEU A 1 102 ? -10.209 77.744 -12.697 1.00 55.99 100 LEU A CA 1
ATOM 707 C C . LEU A 1 102 ? -10.371 79.054 -11.921 1.00 56.65 100 LEU A C 1
ATOM 708 O O . LEU A 1 102 ? -10.898 80.053 -12.452 1.00 55.98 100 LEU A O 1
ATOM 713 N N . GLU A 1 103 ? -9.931 79.021 -10.664 1.00 56.45 101 GLU A N 1
ATOM 714 C CA . GLU A 1 103 ? -9.811 80.201 -9.831 1.00 58.04 101 GLU A CA 1
ATOM 715 C C . GLU A 1 103 ? -8.700 81.113 -10.363 1.00 58.23 101 GLU A C 1
ATOM 716 O O . GLU A 1 103 ? -7.798 80.647 -11.073 1.00 58.69 101 GLU A O 1
ATOM 722 N N . PRO A 1 104 ? -8.751 82.411 -10.011 1.00 58.25 102 PRO A N 1
ATOM 723 C CA . PRO A 1 104 ? -9.818 83.032 -9.218 1.00 58.25 102 PRO A CA 1
ATOM 724 C C . PRO A 1 104 ? -10.955 83.717 -9.991 1.00 58.08 102 PRO A C 1
ATOM 725 O O . PRO A 1 104 ? -11.970 84.055 -9.383 1.00 59.64 102 PRO A O 1
ATOM 729 N N A SER A 1 105 ? -10.799 83.922 -11.298 0.50 57.24 103 SER A N 1
ATOM 730 N N B SER A 1 105 ? -10.802 83.892 -11.301 0.50 57.02 103 SER A N 1
ATOM 731 C CA A SER A 1 105 ? -11.728 84.779 -12.021 0.50 56.58 103 SER A CA 1
ATOM 732 C CA B SER A 1 105 ? -11.682 84.780 -12.041 0.50 56.10 103 SER A CA 1
ATOM 733 C C A SER A 1 105 ? -12.718 84.039 -12.916 0.50 55.98 103 SER A C 1
ATOM 734 C C B SER A 1 105 ? -12.682 84.078 -12.960 0.50 55.74 103 SER A C 1
ATOM 735 O O A SER A 1 105 ? -13.878 84.444 -13.007 0.50 55.82 103 SER A O 1
ATOM 736 O O B SER A 1 105 ? -13.813 84.544 -13.103 0.50 55.62 103 SER A O 1
ATOM 741 N N . VAL A 1 106 ? -12.265 82.970 -13.572 1.00 55.18 104 VAL A N 1
ATOM 742 C CA . VAL A 1 106 ? -13.135 82.192 -14.450 1.00 53.98 104 VAL A CA 1
ATOM 743 C C . VAL A 1 106 ? -14.209 81.488 -13.625 1.00 53.04 104 VAL A C 1
ATOM 744 O O . VAL A 1 106 ? -15.392 81.543 -13.984 1.00 51.95 104 VAL A O 1
ATOM 748 N N . ALA A 1 107 ? -13.792 80.852 -12.522 1.00 52.00 105 ALA A N 1
ATOM 749 C CA . ALA A 1 107 ? -14.725 80.234 -11.582 1.00 51.49 105 ALA A CA 1
ATOM 750 C C . ALA A 1 107 ? -14.428 80.732 -10.165 1.00 51.66 105 ALA A C 1
ATOM 751 O O . ALA A 1 107 ? -13.631 80.145 -9.441 1.00 50.96 105 ALA A O 1
ATOM 753 N N . PRO A 1 108 ? -15.070 81.844 -9.778 1.00 51.90 106 PRO A N 1
ATOM 754 C CA . PRO A 1 108 ? -14.865 82.440 -8.461 1.00 51.52 106 PRO A CA 1
ATOM 755 C C . PRO A 1 108 ? -15.346 81.509 -7.336 1.00 51.66 106 PRO A C 1
ATOM 756 O O . PRO A 1 108 ? -16.343 80.784 -7.510 1.00 50.50 106 PRO A O 1
ATOM 760 N N . PRO A 1 109 ? -14.602 81.476 -6.213 1.00 51.72 107 PRO A N 1
ATOM 761 C CA . PRO A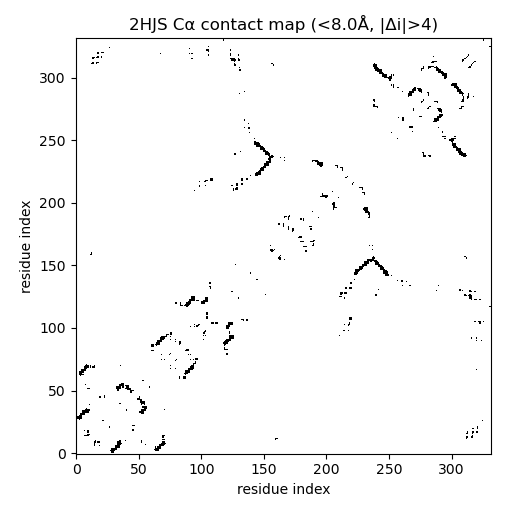 1 109 ? -15.074 80.716 -5.057 1.00 51.92 107 PRO A CA 1
ATOM 762 C C . PRO A 1 109 ? -16.314 81.334 -4.401 1.00 52.27 107 PRO A C 1
ATOM 763 O O . PRO A 1 109 ? -16.335 82.543 -4.144 1.00 52.19 107 PRO A O 1
ATOM 767 N N . VAL A 1 110 ? -17.344 80.511 -4.173 1.00 52.09 108 VAL A N 1
ATOM 768 C CA . VAL A 1 110 ? -18.576 80.946 -3.507 1.00 52.29 108 VAL A CA 1
ATOM 769 C C . VAL A 1 110 ? -18.957 79.955 -2.411 1.00 53.32 108 VAL A C 1
ATOM 770 O O . VAL A 1 110 ? -18.912 78.712 -2.603 1.00 52.73 108 VAL A O 1
ATOM 782 N N . VAL A 1 112 ? -22.255 79.584 0.455 1.00 56.24 110 VAL A N 1
ATOM 783 C CA . VAL A 1 112 ? -23.539 80.035 1.014 1.00 56.96 110 VAL A CA 1
ATOM 784 C C . VAL A 1 112 ? -23.393 80.772 2.374 1.00 57.36 110 VAL A C 1
ATOM 785 O O . VAL A 1 112 ? -23.967 81.816 2.559 1.00 56.98 110 VAL A O 1
ATOM 789 N N . SER A 1 113 ? -22.592 80.237 3.298 1.00 58.89 111 SER A N 1
ATOM 790 C CA . SER A 1 113 ? -22.488 80.818 4.651 1.00 60.08 111 SER A CA 1
ATOM 791 C C . SER A 1 113 ? -21.650 82.131 4.715 1.00 60.55 111 SER A C 1
ATOM 792 O O . SER A 1 113 ? -21.551 82.771 5.793 1.00 61.32 111 SER A O 1
ATOM 795 N N . VAL A 1 114 ? -21.064 82.524 3.569 1.00 59.78 112 VAL A N 1
ATOM 796 C CA . VAL A 1 114 ? -19.976 83.537 3.517 1.00 58.50 112 VAL A CA 1
ATOM 797 C C . VAL A 1 114 ? -20.216 84.671 2.504 1.00 57.78 112 VAL A C 1
ATOM 798 O O . VAL A 1 114 ? -20.241 85.834 2.888 1.00 56.90 112 VAL A O 1
ATOM 802 N N . ASN A 1 115 ? -20.405 84.337 1.226 1.00 57.05 113 ASN A N 1
ATOM 803 C CA . ASN A 1 115 ? -20.431 85.361 0.173 1.00 56.90 113 ASN A CA 1
ATOM 804 C C . ASN A 1 115 ? -21.435 84.997 -0.887 1.00 57.79 113 ASN A C 1
ATOM 805 O O . ASN A 1 115 ? -21.198 85.204 -2.085 1.00 57.61 113 ASN A O 1
ATOM 810 N N . ALA A 1 116 ? -22.579 84.475 -0.430 1.00 58.51 114 ALA A N 1
ATOM 811 C CA . ALA A 1 116 ? -23.633 83.983 -1.309 1.00 59.82 114 ALA A CA 1
ATOM 812 C C . ALA A 1 116 ? -24.082 85.063 -2.277 1.00 59.98 114 ALA A C 1
ATOM 813 O O . ALA A 1 116 ? -24.378 84.782 -3.435 1.00 59.98 114 ALA A O 1
ATOM 815 N N A GLU A 1 117 ? -24.107 86.298 -1.785 0.50 60.37 115 GLU A N 1
ATOM 816 N N B GLU A 1 117 ? -24.121 86.305 -1.788 0.50 60.62 115 GLU A N 1
ATOM 817 C CA A GLU A 1 117 ? -24.503 87.474 -2.559 0.50 60.63 115 GLU A CA 1
ATOM 818 C CA B GLU A 1 117 ? -24.512 87.469 -2.592 0.50 61.15 115 GLU A CA 1
ATOM 819 C C A GLU A 1 117 ? -23.618 87.701 -3.791 0.50 60.91 115 GLU A C 1
ATOM 820 C C B GLU A 1 117 ? -23.654 87.643 -3.839 0.50 61.17 115 GLU A C 1
ATOM 821 O O A GLU A 1 117 ? -23.950 88.511 -4.651 0.50 61.04 115 GLU A O 1
ATOM 822 O O B GLU A 1 117 ? -24.038 88.357 -4.758 0.50 61.24 115 GLU A O 1
ATOM 833 N N . ARG A 1 118 ? -22.507 86.973 -3.873 1.00 61.27 116 ARG A N 1
ATOM 834 C CA . ARG A 1 118 ? -21.659 86.994 -5.054 1.00 61.97 116 ARG A CA 1
ATOM 835 C C . ARG A 1 118 ? -22.239 86.223 -6.222 1.00 63.06 116 ARG A C 1
ATOM 836 O O . ARG A 1 118 ? -21.747 86.380 -7.347 1.00 62.78 116 ARG A O 1
ATOM 844 N N . LEU A 1 119 ? -23.236 85.364 -5.951 1.00 63.86 117 LEU A N 1
ATOM 845 C CA . LEU A 1 119 ? -23.969 84.676 -7.008 1.00 65.37 117 LEU A CA 1
ATOM 846 C C . LEU A 1 119 ? -24.802 85.639 -7.812 1.00 65.81 117 LEU A C 1
ATOM 847 O O . LEU A 1 119 ? -24.882 85.517 -9.044 1.00 66.07 117 LEU A O 1
ATOM 852 N N . ALA A 1 120 ? -25.430 86.572 -7.089 1.00 66.01 118 ALA A N 1
ATOM 853 C CA . ALA A 1 120 ? -26.376 87.544 -7.637 1.00 66.41 118 ALA A CA 1
ATOM 854 C C . ALA A 1 120 ? -25.870 88.320 -8.871 1.00 66.39 118 ALA A C 1
ATOM 855 O O . ALA A 1 120 ? -26.669 88.928 -9.579 1.00 66.48 118 ALA A O 1
ATOM 857 N N . SER A 1 121 ? -24.564 88.251 -9.133 1.00 66.40 119 SER A N 1
ATOM 858 C CA . SER A 1 121 ? -23.932 88.980 -10.219 1.00 66.73 119 SER A CA 1
ATOM 859 C C . SER A 1 121 ? -23.510 88.164 -11.439 1.00 67.01 119 SER A C 1
ATOM 860 O O . SER A 1 121 ? -23.156 88.764 -12.440 1.00 66.86 119 SER A O 1
ATOM 863 N N . GLN A 1 122 ? -23.508 86.827 -11.359 1.00 67.39 120 GLN A N 1
ATOM 864 C CA . GLN A 1 122 ? -23.203 85.974 -12.536 1.00 66.97 120 GLN A CA 1
ATOM 865 C C . GLN A 1 122 ? -24.513 85.605 -13.247 1.00 66.37 120 GLN A C 1
ATOM 866 O O . GLN A 1 122 ? -25.584 85.551 -12.616 1.00 66.23 120 GLN A O 1
ATOM 872 N N . ALA A 1 123 ? -24.448 85.366 -14.555 1.00 65.32 121 ALA A N 1
ATOM 873 C CA . ALA A 1 123 ? -25.623 84.874 -15.250 1.00 64.78 121 ALA A CA 1
ATOM 874 C C . ALA A 1 123 ? -25.531 83.377 -15.490 1.00 64.11 121 ALA A C 1
ATOM 875 O O . ALA A 1 123 ? -24.476 82.875 -15.835 1.00 64.43 121 ALA A O 1
ATOM 877 N N . ALA A 1 124 ? -26.650 82.680 -15.304 1.00 63.15 122 ALA A N 1
ATOM 878 C CA . ALA A 1 124 ? -26.769 81.252 -15.575 1.00 62.22 122 ALA A CA 1
ATOM 879 C C . ALA A 1 124 ? -26.634 80.956 -17.074 1.00 61.16 122 ALA A C 1
ATOM 880 O O . ALA A 1 124 ? -27.190 81.684 -17.883 1.00 61.67 122 ALA A O 1
ATOM 882 N N . PRO A 1 125 ? -25.946 79.861 -17.456 1.00 59.96 123 PRO A N 1
ATOM 883 C CA . PRO A 1 125 ? -25.207 78.839 -16.663 1.00 58.58 123 PRO A CA 1
ATOM 884 C C . PRO A 1 125 ? -24.028 79.337 -15.806 1.00 57.48 123 PRO A C 1
ATOM 885 O O . PRO A 1 125 ? -23.205 80.127 -16.265 1.00 57.83 123 PRO A O 1
ATOM 889 N N . PHE A 1 126 ? -23.959 78.872 -14.558 1.00 55.49 124 PHE A N 1
ATOM 890 C CA . PHE A 1 126 ? -22.935 79.312 -13.630 1.00 53.80 124 PHE A CA 1
ATOM 891 C C . PHE A 1 126 ? -21.659 78.482 -13.784 1.00 53.06 124 PHE A C 1
ATOM 892 O O . PHE A 1 126 ? -21.678 77.350 -14.281 1.00 52.02 124 PHE A O 1
ATOM 900 N N . LEU A 1 127 ? -20.538 79.075 -13.405 1.00 52.47 125 LEU A N 1
ATOM 901 C CA . LEU A 1 127 ? -19.299 78.334 -13.270 1.00 52.41 125 LEU A CA 1
ATOM 902 C C . LEU A 1 127 ? -18.573 78.845 -12.032 1.00 52.68 125 LEU A C 1
ATOM 903 O O . LEU A 1 127 ? -17.974 79.929 -12.034 1.00 52.63 125 LEU A O 1
ATOM 908 N N . LEU A 1 128 ? -18.661 78.065 -10.956 1.00 52.60 126 LEU A N 1
ATOM 909 C CA . LEU A 1 128 ? -18.231 78.518 -9.646 1.00 51.88 126 LEU A CA 1
ATOM 910 C C . LEU A 1 128 ? -17.295 77.506 -9.073 1.00 52.13 126 LEU A C 1
ATOM 911 O O . LEU A 1 128 ? -17.363 76.331 -9.432 1.00 51.89 126 LEU A O 1
ATOM 916 N N . SER A 1 129 ? -16.436 77.962 -8.160 1.00 51.86 127 SER A N 1
ATOM 917 C CA . SER A 1 129 ? -15.589 77.060 -7.396 1.00 52.47 127 SER A CA 1
ATOM 918 C C . SER A 1 129 ? -16.152 76.891 -5.991 1.00 52.59 127 SER A C 1
ATOM 919 O O . SER A 1 129 ? -16.625 77.843 -5.364 1.00 53.14 127 SER A O 1
ATOM 922 N N . SER A 1 130 ? -16.096 75.678 -5.488 1.00 52.13 128 SER A N 1
ATOM 923 C CA . SER A 1 130 ? -16.310 75.491 -4.064 1.00 52.22 128 SER A CA 1
ATOM 924 C C . SER A 1 130 ? -14.911 75.342 -3.424 1.00 52.48 128 SER A C 1
ATOM 925 O O . SER A 1 130 ? -14.121 74.523 -3.883 1.00 53.76 128 SER A O 1
ATOM 928 N N . PRO A 1 131 ? -14.602 76.128 -2.359 1.00 52.22 129 PRO A N 1
ATOM 929 C CA . PRO A 1 131 ? -13.249 76.212 -1.776 1.00 51.95 129 PRO A CA 1
ATOM 930 C C . PRO A 1 131 ? -12.685 74.872 -1.285 1.00 51.57 129 PRO A C 1
ATOM 931 O O . PRO A 1 131 ? -13.441 73.927 -0.998 1.00 50.35 129 PRO A O 1
ATOM 935 N N . CYS A 1 132 ? -11.362 74.805 -1.174 1.00 50.94 130 CYS A N 1
ATOM 936 C CA . CYS A 1 132 ? -10.738 73.657 -0.512 1.00 51.26 130 CYS A CA 1
ATOM 937 C C . CYS A 1 132 ? -11.241 73.595 0.939 1.00 50.44 130 CYS A C 1
ATOM 938 O O . CYS A 1 132 ? -11.679 74.607 1.482 1.00 50.65 130 CYS A O 1
ATOM 941 N N . ALA A 1 133 ? -11.218 72.406 1.532 1.00 49.14 131 ALA A N 1
ATOM 942 C CA . ALA A 1 133 ? -11.773 72.188 2.854 1.00 49.19 131 ALA A CA 1
ATOM 943 C C . ALA A 1 133 ? -11.258 73.171 3.905 1.00 49.39 131 ALA A C 1
ATOM 944 O O . ALA A 1 133 ? -12.052 73.728 4.689 1.00 48.71 131 ALA A O 1
ATOM 946 N N . VAL A 1 134 ? -9.941 73.384 3.943 1.00 48.84 132 VAL A N 1
ATOM 947 C CA . VAL A 1 134 ? -9.396 74.231 5.009 1.00 48.54 132 VAL A CA 1
ATOM 948 C C . VAL A 1 134 ? -9.917 75.671 4.910 1.00 49.07 132 VAL A C 1
ATOM 949 O O . VAL A 1 134 ? -10.322 76.248 5.921 1.00 49.76 132 VAL A O 1
ATOM 953 N N . ALA A 1 135 ? -9.899 76.243 3.706 1.00 48.31 133 ALA A N 1
ATOM 954 C CA . ALA A 1 135 ? -10.404 77.586 3.504 1.00 49.46 133 ALA A CA 1
ATOM 955 C C . ALA A 1 135 ? -11.911 77.649 3.819 1.00 50.69 133 ALA A C 1
ATOM 956 O O . ALA A 1 135 ? -12.391 78.641 4.388 1.00 51.66 133 ALA A O 1
ATOM 958 N N . ALA A 1 136 ? -12.642 76.597 3.460 1.00 49.74 134 ALA A N 1
ATOM 959 C CA . ALA A 1 136 ? -14.098 76.567 3.696 1.00 50.66 134 ALA A CA 1
ATOM 960 C C . ALA A 1 136 ? -14.396 76.587 5.164 1.00 50.25 134 ALA A C 1
ATOM 961 O O . ALA A 1 136 ? -15.290 77.303 5.599 1.00 50.89 134 ALA A O 1
ATOM 963 N N . GLU A 1 137 ? -13.632 75.811 5.930 1.00 50.81 135 GLU A N 1
ATOM 964 C CA . GLU A 1 137 ? -13.855 75.683 7.380 1.00 50.86 135 GLU A CA 1
ATOM 965 C C . GLU A 1 137 ? -13.396 76.927 8.152 1.00 50.49 135 GLU A C 1
ATOM 966 O O . GLU A 1 137 ? -14.066 77.378 9.072 1.00 50.62 135 GLU A O 1
ATOM 972 N N . LEU A 1 138 ? -12.255 77.489 7.769 1.00 49.91 136 LEU A N 1
ATOM 973 C CA . LEU A 1 138 ? -11.838 78.767 8.316 1.00 49.13 136 LEU A CA 1
ATOM 974 C C . LEU A 1 138 ? -12.942 79.822 8.100 1.00 49.71 136 LEU A C 1
ATOM 975 O O . LEU A 1 138 ? -13.377 80.477 9.056 1.00 49.03 136 LEU A O 1
ATOM 980 N N . CYS A 1 139 ? -13.379 79.979 6.847 1.00 48.73 137 CYS A N 1
ATOM 981 C CA . CYS A 1 139 ? -14.270 81.095 6.483 1.00 49.40 137 CYS A CA 1
ATOM 982 C C . CYS A 1 139 ? -15.646 80.939 7.071 1.00 48.71 137 CYS A C 1
ATOM 983 O O . CYS A 1 139 ? -16.278 81.928 7.432 1.00 49.07 137 CYS A O 1
ATOM 986 N N . GLU A 1 140 ? -16.096 79.699 7.179 1.00 47.88 138 GLU A N 1
ATOM 987 C CA . GLU A 1 140 ? -17.380 79.428 7.774 1.00 49.19 138 GLU A CA 1
ATOM 988 C C . GLU A 1 140 ? -17.430 79.918 9.217 1.00 48.66 138 GLU A C 1
ATOM 989 O O . GLU A 1 140 ? -18.464 80.382 9.672 1.00 48.70 138 GLU A O 1
ATOM 995 N N . VAL A 1 141 ? -16.314 79.788 9.931 1.00 48.81 139 VAL A N 1
ATOM 996 C CA . VAL A 1 141 ? -16.241 80.177 11.329 1.00 48.86 139 VAL A CA 1
ATOM 997 C C . VAL A 1 141 ? -16.004 81.684 11.463 1.00 49.69 139 VAL A C 1
ATOM 998 O O . VAL A 1 141 ? -16.609 82.330 12.305 1.00 50.18 139 VAL A O 1
ATOM 1002 N N . LEU A 1 142 ? -15.144 82.237 10.620 1.00 49.75 140 LEU A N 1
ATOM 1003 C CA . LEU A 1 142 ? -14.824 83.668 10.670 1.00 51.34 140 LEU A CA 1
ATOM 1004 C C . LEU A 1 142 ? -15.939 84.599 10.206 1.00 51.63 140 LEU A C 1
ATOM 1005 O O . LEU A 1 142 ? -16.123 85.673 10.785 1.00 51.95 140 LEU A O 1
ATOM 1010 N N . ALA A 1 143 ? -16.655 84.210 9.149 1.00 51.54 141 ALA A N 1
ATOM 1011 C CA . ALA A 1 143 ? -17.696 85.077 8.588 1.00 52.51 141 ALA A CA 1
ATOM 1012 C C . ALA A 1 143 ? -18.642 85.665 9.662 1.00 53.20 141 ALA A C 1
ATOM 1013 O O . ALA A 1 143 ? -18.778 86.889 9.749 1.00 53.62 141 ALA A O 1
ATOM 1015 N N . PRO A 1 144 ? -19.298 84.811 10.473 1.00 53.70 142 PRO A N 1
ATOM 1016 C CA . PRO A 1 144 ? -20.218 85.403 11.478 1.00 53.82 142 PRO A CA 1
ATOM 1017 C C . PRO A 1 144 ? -19.514 86.240 12.562 1.00 53.69 142 PRO A C 1
ATOM 1018 O O . PRO A 1 144 ? -20.109 87.138 13.120 1.00 53.63 142 PRO A O 1
ATOM 1022 N N . LEU A 1 145 ? -18.251 85.956 12.833 1.00 54.03 143 LEU A N 1
ATOM 1023 C CA . LEU A 1 145 ? -17.483 86.724 13.801 1.00 54.29 143 LEU A CA 1
ATOM 1024 C C . LEU A 1 145 ? -17.118 88.120 13.303 1.00 55.02 143 LEU A C 1
ATOM 1025 O O . LEU A 1 145 ? -16.978 89.050 14.101 1.00 54.72 143 LEU A O 1
ATOM 1030 N N . LEU A 1 146 ? -16.989 88.278 11.988 1.00 56.04 144 LEU A N 1
ATOM 1031 C CA . LEU A 1 146 ? -16.477 89.522 11.428 1.00 57.25 144 LEU A CA 1
ATOM 1032 C C . LEU A 1 146 ? -17.497 90.644 11.438 1.00 58.45 144 LEU A C 1
ATOM 1033 O O . LEU A 1 146 ? -17.147 91.796 11.193 1.00 59.17 144 LEU A O 1
ATOM 1038 N N . ALA A 1 147 ? -18.747 90.319 11.749 1.00 59.12 145 ALA A N 1
ATOM 1039 C CA . ALA A 1 147 ? -19.757 91.354 11.968 1.00 60.38 145 ALA A CA 1
ATOM 1040 C C . ALA A 1 147 ? -19.507 92.110 13.275 1.00 60.69 145 ALA A C 1
ATOM 1041 O O . ALA A 1 147 ? -19.951 93.247 13.429 1.00 61.36 145 ALA A O 1
ATOM 1043 N N . THR A 1 148 ? -18.789 91.462 14.192 1.00 60.74 146 THR A N 1
ATOM 1044 C CA . THR A 1 148 ? -18.549 91.957 15.542 1.00 60.99 146 THR A CA 1
ATOM 1045 C C . THR A 1 148 ? -17.076 92.319 15.765 1.00 60.41 146 THR A C 1
ATOM 1046 O O . THR A 1 148 ? -16.784 93.300 16.427 1.00 60.60 146 THR A O 1
ATOM 1050 N N . LEU A 1 149 ? -16.163 91.527 15.204 1.00 60.22 147 LEU A N 1
ATOM 1051 C CA . LEU A 1 149 ? -14.724 91.705 15.388 1.00 59.90 147 LEU A CA 1
ATOM 1052 C C . LEU A 1 149 ? -14.095 92.426 14.212 1.00 60.05 147 LEU A C 1
ATOM 1053 O O . LEU A 1 149 ? -14.430 92.159 13.062 1.00 59.63 147 LEU A O 1
ATOM 1058 N N . ASP A 1 150 ? -13.161 93.324 14.511 1.00 60.63 148 ASP A N 1
ATOM 1059 C CA . ASP A 1 150 ? -12.352 93.970 13.479 1.00 61.20 148 ASP A CA 1
ATOM 1060 C C . ASP A 1 150 ? -10.975 93.310 13.453 1.00 61.01 148 ASP A C 1
ATOM 1061 O O . ASP A 1 150 ? -10.074 93.654 14.223 1.00 61.26 148 ASP A O 1
ATOM 1066 N N . CYS A 1 151 ? -10.824 92.359 12.546 1.00 60.93 149 CYS A N 1
ATOM 1067 C CA . CYS A 1 151 ? -9.637 91.554 12.478 1.00 61.18 149 CYS A CA 1
ATOM 1068 C C . CYS A 1 151 ? -8.513 92.209 11.659 1.00 61.27 149 CYS A C 1
ATOM 1069 O O . CYS A 1 151 ? -8.636 92.387 10.445 1.00 61.86 149 CYS A O 1
ATOM 1072 N N . ARG A 1 152 ? -7.413 92.526 12.336 1.00 60.44 150 ARG A N 1
ATOM 1073 C CA . ARG A 1 152 ? -6.254 93.186 11.734 1.00 60.12 150 ARG A CA 1
ATOM 1074 C C . ARG A 1 152 ? -5.158 92.232 11.247 1.00 59.18 150 ARG A C 1
ATOM 1075 O O . ARG A 1 152 ? -4.394 92.590 10.364 1.00 59.33 150 ARG A O 1
ATOM 1083 N N . GLN A 1 153 ? -5.060 91.043 11.842 1.00 57.96 151 GLN A N 1
ATOM 1084 C CA . GLN A 1 153 ? -4.066 90.024 11.445 1.00 57.49 151 GLN A CA 1
ATOM 1085 C C . GLN A 1 153 ? -4.704 88.670 11.723 1.00 55.71 151 GLN A C 1
ATOM 1086 O O . GLN A 1 153 ? -5.321 88.481 12.757 1.00 55.73 151 GLN A O 1
ATOM 1092 N N . LEU A 1 154 ? -4.509 87.723 10.827 1.00 54.32 152 LEU A N 1
ATOM 1093 C CA . LEU A 1 154 ? -5.074 86.402 10.971 1.00 54.02 152 LEU A CA 1
ATOM 1094 C C . LEU A 1 154 ? -3.951 85.388 10.815 1.00 52.93 152 LEU A C 1
ATOM 1095 O O . LEU A 1 154 ? -3.305 85.349 9.779 1.00 52.71 152 LEU A O 1
ATOM 1100 N N . ASN A 1 155 ? -3.705 84.605 11.857 1.00 51.45 153 ASN A N 1
ATOM 1101 C CA . ASN A 1 155 ? -2.731 83.526 11.783 1.00 51.68 153 ASN A CA 1
ATOM 1102 C C . ASN A 1 155 ? -3.442 82.179 11.782 1.00 51.67 153 ASN A C 1
ATOM 1103 O O . ASN A 1 155 ? -4.307 81.928 12.614 1.00 51.50 153 ASN A O 1
ATOM 1108 N N . LEU A 1 156 ? -3.099 81.346 10.806 1.00 51.45 154 LEU A N 1
ATOM 1109 C CA . LEU A 1 156 ? -3.626 79.995 10.716 1.00 51.50 154 LEU A CA 1
ATOM 1110 C C . LEU A 1 156 ? -2.497 78.974 10.689 1.00 51.52 154 LEU A C 1
ATOM 1111 O O . LEU A 1 156 ? -1.591 79.060 9.863 1.00 52.09 154 LEU A O 1
ATOM 1116 N N . THR A 1 157 ? -2.546 78.016 11.612 1.00 51.60 155 THR A N 1
ATOM 1117 C CA . THR A 1 157 ? -1.731 76.812 11.504 1.00 51.83 155 THR A CA 1
ATOM 1118 C C . THR A 1 157 ? -2.702 75.655 11.282 1.00 51.86 155 THR A C 1
ATOM 1119 O O . THR A 1 157 ? -3.466 75.302 12.173 1.00 52.32 155 THR A O 1
ATOM 1123 N N . ALA A 1 158 ? -2.668 75.062 10.100 1.00 50.92 156 ALA A N 1
ATOM 1124 C CA . ALA A 1 158 ? -3.594 73.999 9.776 1.00 51.91 156 ALA A CA 1
ATOM 1125 C C . ALA A 1 158 ? -2.891 72.660 9.846 1.00 52.13 156 ALA A C 1
ATOM 1126 O O . ALA A 1 158 ? -1.878 72.468 9.179 1.00 53.26 156 ALA A O 1
ATOM 1128 N N . CYS A 1 159 ? -3.400 71.750 10.666 1.00 52.10 157 CYS A N 1
ATOM 1129 C CA . CYS A 1 159 ? -2.857 70.390 10.754 1.00 52.53 157 CYS A CA 1
ATOM 1130 C C . CYS A 1 159 ? -3.741 69.468 9.948 1.00 53.01 157 CYS A C 1
ATOM 1131 O O . CYS A 1 159 ? -4.895 69.197 10.327 1.00 53.10 157 CYS A O 1
ATOM 1134 N N . LEU A 1 160 ? -3.209 69.021 8.816 1.00 52.07 158 LEU A N 1
ATOM 1135 C CA . LEU A 1 160 ? -3.984 68.296 7.825 1.00 52.62 158 LEU A CA 1
ATOM 1136 C C . LEU A 1 160 ? -3.815 66.797 8.054 1.00 51.50 158 LEU A C 1
ATOM 1137 O O . LEU A 1 160 ? -2.713 66.336 8.335 1.00 51.36 158 LEU A O 1
ATOM 1142 N N . SER A 1 161 ? -4.905 66.053 7.931 1.00 50.68 159 SER A N 1
ATOM 1143 C CA . SER A 1 161 ? -4.857 64.585 7.946 1.00 50.46 159 SER A CA 1
ATOM 1144 C C . SER A 1 161 ? -4.374 64.062 6.591 1.00 50.94 159 SER A C 1
ATOM 1145 O O . SER A 1 161 ? -4.396 64.801 5.598 1.00 51.37 159 SER A O 1
ATOM 1148 N N . VAL A 1 162 ? -3.965 62.796 6.529 1.00 50.74 160 VAL A N 1
ATOM 1149 C CA . VAL A 1 162 ? -3.507 62.210 5.265 1.00 50.60 160 VAL A CA 1
ATOM 1150 C C . VAL A 1 162 ? -4.595 62.048 4.204 1.00 51.00 160 VAL A C 1
ATOM 1151 O O . VAL A 1 162 ? -4.278 61.887 3.024 1.00 50.67 160 VAL A O 1
ATOM 1155 N N . SER A 1 163 ? -5.871 62.055 4.615 1.00 51.64 161 SER A N 1
ATOM 1156 C CA . SER A 1 163 ? -6.974 62.006 3.638 1.00 51.93 161 SER A CA 1
ATOM 1157 C C . SER A 1 163 ? -6.943 63.238 2.721 1.00 52.30 161 SER A C 1
ATOM 1158 O O . SER A 1 163 ? -7.534 63.222 1.665 1.00 52.02 161 SER A O 1
ATOM 1161 N N . SER A 1 164 ? -6.235 64.298 3.123 1.00 52.78 162 SER A N 1
ATOM 1162 C CA . SER A 1 164 ? -6.058 65.465 2.253 1.00 53.18 162 SER A CA 1
ATOM 1163 C C . SER A 1 164 ? -5.316 65.105 0.949 1.00 53.68 162 SER A C 1
ATOM 1164 O O . SER A 1 164 ? -5.408 65.829 -0.040 1.00 53.80 162 SER A O 1
ATOM 1167 N N . LEU A 1 165 ? -4.601 63.979 0.965 1.00 54.13 163 LEU A N 1
ATOM 1168 C CA . LEU A 1 165 ? -3.857 63.457 -0.188 1.00 54.99 163 LEU A CA 1
ATOM 1169 C C . LEU A 1 165 ? -4.608 62.319 -0.866 1.00 54.77 163 LEU A C 1
ATOM 1170 O O . LEU A 1 165 ? -4.046 61.600 -1.701 1.00 55.29 163 LEU A O 1
ATOM 1175 N N . GLY A 1 166 ? -5.874 62.146 -0.502 1.00 54.53 164 GLY A N 1
ATOM 1176 C CA . GLY A 1 166 ? -6.706 61.126 -1.115 1.00 54.08 164 GLY A CA 1
ATOM 1177 C C . GLY A 1 166 ? -6.549 59.797 -0.417 1.00 54.09 164 GLY A C 1
ATOM 1178 O O . GLY A 1 166 ? -5.846 59.711 0.583 1.00 53.97 164 GLY A O 1
ATOM 1179 N N . ARG A 1 167 ? -7.184 58.759 -0.960 1.00 53.78 165 ARG A N 1
ATOM 1180 C CA . ARG A 1 167 ? -7.207 57.415 -0.364 1.00 54.22 165 ARG A CA 1
ATOM 1181 C C . ARG A 1 167 ? -5.833 56.752 -0.282 1.00 54.08 165 ARG A C 1
ATOM 1182 O O . ARG A 1 167 ? -5.609 55.901 0.580 1.00 54.13 165 ARG A O 1
ATOM 1190 N N A GLU A 1 168 ? -4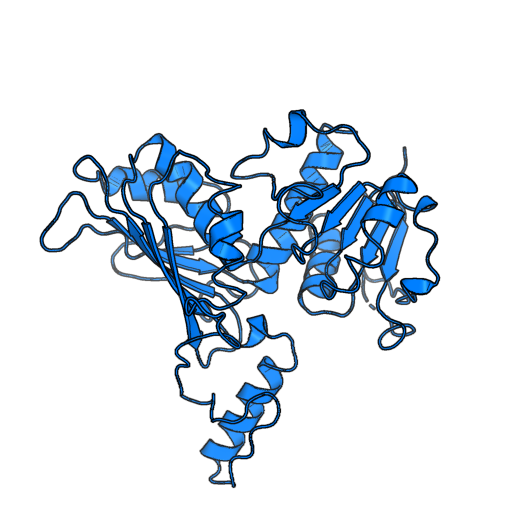.922 57.117 -1.181 0.50 53.90 166 GLU A N 1
ATOM 1191 N N B GLU A 1 168 ? -4.952 57.141 -1.204 0.50 53.94 166 GLU A N 1
ATOM 1192 C CA A GLU A 1 168 ? -3.575 56.553 -1.150 0.50 53.91 166 GLU A CA 1
ATOM 1193 C CA B GLU A 1 168 ? -3.564 56.693 -1.255 0.50 54.02 166 GLU A CA 1
ATOM 1194 C C A GLU A 1 168 ? -2.778 57.055 0.058 0.50 53.68 166 GLU A C 1
ATOM 1195 C C B GLU A 1 168 ? -2.858 57.041 0.055 0.50 53.73 166 GLU A C 1
ATOM 1196 O O A GLU A 1 168 ? -1.919 56.339 0.567 0.50 53.75 166 GLU A O 1
ATOM 1197 O O B GLU A 1 168 ? -2.153 56.212 0.632 0.50 53.76 166 GLU A O 1
ATOM 1208 N N . GLY A 1 169 ? -3.073 58.277 0.503 1.00 53.39 167 GLY A N 1
ATOM 1209 C CA . GLY A 1 169 ? -2.474 58.832 1.710 1.00 53.13 167 GLY A CA 1
ATOM 1210 C C . GLY A 1 169 ? -2.914 58.076 2.943 1.00 53.10 167 GLY A C 1
ATOM 1211 O O . GLY A 1 169 ? -2.089 57.762 3.803 1.00 53.04 167 GLY A O 1
ATOM 1212 N N . VAL A 1 170 ? -4.215 57.782 3.020 1.00 52.81 168 VAL A N 1
ATOM 1213 C CA . VAL A 1 170 ? -4.795 56.961 4.092 1.00 52.23 168 VAL A CA 1
ATOM 1214 C C . VAL A 1 170 ? -4.106 55.599 4.132 1.00 52.56 168 VAL A C 1
ATOM 1215 O O . VAL A 1 170 ? -3.705 55.141 5.200 1.00 52.36 168 VAL A O 1
ATOM 1219 N N . LYS A 1 171 ? -3.951 54.977 2.963 1.00 52.37 169 LYS A N 1
ATOM 1220 C CA . LYS A 1 171 ? -3.282 53.683 2.854 1.00 53.10 169 LYS A CA 1
ATOM 1221 C C . LYS A 1 171 ? -1.809 53.723 3.259 1.00 51.97 169 LYS A C 1
ATOM 1222 O O . LYS A 1 171 ? -1.341 52.845 3.956 1.00 51.77 169 LYS A O 1
ATOM 1228 N N . GLU A 1 172 ? -1.100 54.755 2.822 1.00 51.84 170 GLU A N 1
ATOM 1229 C CA . GLU A 1 172 ? 0.318 54.943 3.136 1.00 51.69 170 GLU A CA 1
ATOM 1230 C C . GLU A 1 172 ? 0.536 55.052 4.646 1.00 50.79 170 GLU A C 1
ATOM 1231 O O . GLU A 1 172 ? 1.445 54.424 5.198 1.00 50.13 170 GLU A O 1
ATOM 1237 N N . LEU A 1 173 ? -0.317 55.825 5.307 1.00 49.79 171 LEU A N 1
ATOM 1238 C CA . LEU A 1 173 ? -0.200 56.019 6.742 1.00 49.82 171 LEU A CA 1
ATOM 1239 C C . LEU A 1 173 ? -0.431 54.727 7.507 1.00 49.84 171 LEU A C 1
ATOM 1240 O O . LEU A 1 173 ? 0.380 54.362 8.362 1.00 49.58 171 LEU A O 1
ATOM 1245 N N . ALA A 1 174 ? -1.528 54.037 7.192 1.00 49.94 172 ALA A N 1
ATOM 1246 C CA . ALA A 1 174 ? -1.839 52.756 7.836 1.00 50.32 172 ALA A CA 1
ATOM 1247 C C . ALA A 1 174 ? -0.710 51.731 7.641 1.00 50.58 172 ALA A C 1
ATOM 1248 O O . ALA A 1 174 ? -0.343 51.020 8.577 1.00 51.27 172 ALA A O 1
ATOM 1250 N N . ARG A 1 175 ? -0.159 51.670 6.429 1.00 50.66 173 ARG A N 1
ATOM 1251 C CA . ARG A 1 175 ? 0.888 50.698 6.084 1.00 51.30 173 ARG A CA 1
ATOM 1252 C C . ARG A 1 175 ? 2.205 50.998 6.808 1.00 50.56 173 ARG A C 1
ATOM 1253 O O . ARG A 1 175 ? 2.810 50.107 7.401 1.00 49.94 173 ARG A O 1
ATOM 1261 N N . GLN A 1 176 ? 2.633 52.260 6.762 1.00 50.82 174 GLN A N 1
ATOM 1262 C CA . GLN A 1 176 ? 3.836 52.698 7.472 1.00 50.46 174 GLN A CA 1
ATOM 1263 C C . GLN A 1 176 ? 3.698 52.469 8.970 1.00 50.69 174 GLN A C 1
ATO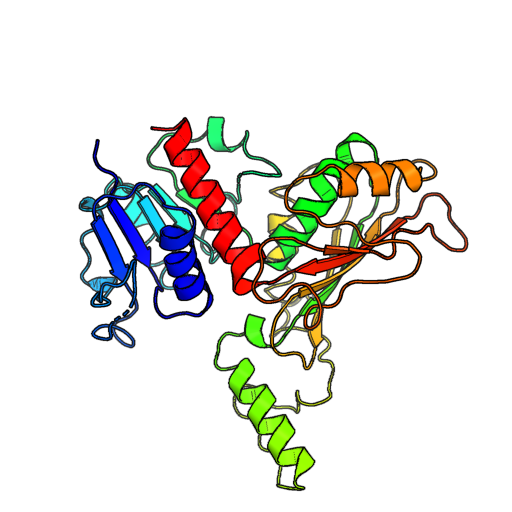M 1264 O O . GLN A 1 176 ? 4.642 52.014 9.605 1.00 50.45 174 GLN A O 1
ATOM 1270 N N . THR A 1 177 ? 2.527 52.786 9.528 1.00 51.17 175 THR A N 1
ATOM 1271 C CA . THR A 1 177 ? 2.313 52.661 10.969 1.00 52.16 175 THR A CA 1
ATOM 1272 C C . THR A 1 177 ? 2.452 51.200 11.379 1.00 53.30 175 THR A C 1
ATOM 1273 O O . THR A 1 177 ? 3.113 50.897 12.376 1.00 52.94 175 THR A O 1
ATOM 1277 N N . ALA A 1 178 ? 1.873 50.304 10.576 1.00 54.59 176 ALA A N 1
ATOM 1278 C CA . ALA A 1 178 ? 1.906 48.868 10.838 1.00 55.61 176 ALA A CA 1
ATOM 1279 C C . ALA A 1 178 ? 3.322 48.299 10.750 1.00 56.95 176 ALA A C 1
ATOM 1280 O O . ALA A 1 178 ? 3.746 47.558 11.642 1.00 57.17 176 ALA A O 1
ATOM 1282 N N . GLU A 1 179 ? 4.043 48.642 9.681 1.00 58.01 177 GLU A N 1
ATOM 1283 C CA . GLU A 1 179 ? 5.430 48.228 9.513 1.00 59.43 177 GLU A CA 1
ATOM 1284 C C . GLU A 1 179 ? 6.254 48.544 10.766 1.00 60.49 177 GLU A C 1
ATOM 1285 O O . GLU A 1 179 ? 6.983 47.691 11.259 1.00 60.39 177 GLU A O 1
ATOM 1291 N N . LEU A 1 180 ? 6.115 49.761 11.291 1.00 61.90 178 LEU A N 1
ATOM 1292 C CA . LEU A 1 180 ? 6.866 50.174 12.473 1.00 63.40 178 LEU A CA 1
ATOM 1293 C C . LEU A 1 180 ? 6.450 49.425 13.736 1.00 65.13 178 LEU A C 1
ATOM 1294 O O . LEU A 1 180 ? 7.309 49.025 14.537 1.00 65.45 178 LEU A O 1
ATOM 1299 N N . LEU A 1 181 ? 5.144 49.226 13.905 1.00 67.10 179 LEU A N 1
ATOM 1300 C CA . LEU A 1 181 ? 4.622 48.605 15.118 1.00 69.42 179 LEU A CA 1
ATOM 1301 C C . LEU A 1 181 ? 5.004 47.136 15.279 1.00 71.04 179 LEU A C 1
ATOM 1302 O O . LEU A 1 181 ? 5.243 46.681 16.399 1.00 71.48 179 LEU A O 1
ATOM 1307 N N . ASN A 1 182 ? 5.078 46.389 14.182 1.00 73.05 180 ASN A N 1
ATOM 1308 C CA . ASN A 1 182 ? 5.616 45.035 14.279 1.00 75.00 180 ASN A CA 1
ATOM 1309 C C . ASN A 1 182 ? 7.057 44.889 13.749 1.00 76.11 180 ASN A C 1
ATOM 1310 O O . ASN A 1 182 ? 7.448 43.836 13.228 1.00 76.56 180 ASN A O 1
ATOM 1315 N N . ALA A 1 183 ? 7.830 45.966 13.923 1.00 77.45 181 ALA A N 1
ATOM 1316 C CA . ALA A 1 183 ? 9.286 46.006 13.695 1.00 78.69 181 ALA A CA 1
ATOM 1317 C C . ALA A 1 183 ? 9.761 45.463 12.335 1.00 79.60 181 ALA A C 1
ATOM 1318 O O . ALA A 1 183 ? 10.694 44.644 12.261 1.00 79.50 181 ALA A O 1
ATOM 1320 N N . ARG A 1 184 ? 9.111 45.927 11.266 1.00 80.42 182 ARG A N 1
ATOM 1321 C CA . ARG A 1 184 ? 9.516 45.591 9.900 1.00 81.63 182 ARG A CA 1
ATOM 1322 C C . ARG A 1 184 ? 10.164 46.791 9.191 1.00 81.87 182 ARG A C 1
ATOM 1323 O O . ARG A 1 184 ? 9.917 47.944 9.578 1.00 81.95 182 ARG A O 1
ATOM 1331 N N . PRO A 1 185 ? 11.022 46.526 8.173 1.00 82.21 183 PRO A N 1
ATOM 1332 C CA . PRO A 1 185 ? 11.670 47.617 7.432 1.00 82.20 183 PRO A CA 1
ATOM 1333 C C . PRO A 1 185 ? 10.652 48.609 6.883 1.00 82.14 183 PRO A C 1
ATOM 1334 O O . PRO A 1 185 ? 9.755 48.218 6.124 1.00 82.19 183 PRO A O 1
ATOM 1338 N N . LEU A 1 186 ? 10.778 49.874 7.287 1.00 81.87 184 LEU A N 1
ATOM 1339 C CA . LEU A 1 186 ? 9.914 50.927 6.754 1.00 81.52 184 LEU A CA 1
ATOM 1340 C C . LEU A 1 186 ? 10.282 51.229 5.304 1.00 81.51 184 LEU A C 1
ATOM 1341 O O . LEU A 1 186 ? 11.451 51.483 4.988 1.00 81.56 184 LEU A O 1
ATOM 1346 N N . GLU A 1 187 ? 9.275 51.189 4.434 1.00 81.28 185 GLU A N 1
ATOM 1347 C CA . GLU A 1 187 ? 9.450 51.494 3.019 1.00 81.17 185 GLU A CA 1
ATOM 1348 C C . GLU A 1 187 ? 8.359 52.457 2.532 1.00 80.45 185 GLU A C 1
ATOM 1349 O O . GLU A 1 187 ? 7.231 52.035 2.253 1.00 80.45 185 GLU A O 1
ATOM 1355 N N . PRO A 1 188 ? 8.687 53.766 2.464 1.00 79.87 186 PRO A N 1
ATOM 1356 C CA . PRO A 1 188 ? 7.743 54.775 1.982 1.00 79.22 186 PRO A CA 1
ATOM 1357 C C . PRO A 1 188 ? 7.508 54.648 0.477 1.00 78.64 186 PRO A C 1
ATOM 1358 O O . PRO A 1 188 ? 8.453 54.390 -0.276 1.00 78.83 186 PRO A O 1
ATOM 1362 N N . ARG A 1 189 ? 6.255 54.807 0.053 1.00 77.95 187 ARG A N 1
ATOM 1363 C CA . ARG A 1 189 ? 5.897 54.735 -1.370 1.00 77.33 187 ARG A CA 1
ATOM 1364 C C . ARG A 1 189 ? 5.356 56.066 -1.910 1.00 76.89 187 ARG A C 1
ATOM 1365 O O . ARG A 1 189 ? 5.895 56.596 -2.883 1.00 77.10 187 ARG A O 1
ATOM 1373 N N . LEU A 1 190 ? 4.309 56.603 -1.282 1.00 76.05 188 LEU A N 1
ATOM 1374 C CA . LEU A 1 190 ? 3.743 57.898 -1.687 1.00 75.54 188 LEU A CA 1
ATOM 1375 C C . LEU A 1 190 ? 4.664 59.072 -1.288 1.00 74.90 188 LEU A C 1
ATOM 1376 O O . LEU A 1 190 ? 4.660 60.126 -1.938 1.00 74.84 188 LEU A O 1
ATOM 1381 N N . PHE A 1 191 ? 5.439 58.875 -0.216 1.00 73.83 189 PHE A N 1
ATOM 1382 C CA . PHE A 1 191 ? 6.441 59.838 0.244 1.00 72.73 189 PHE A CA 1
ATOM 1383 C C . PHE A 1 191 ? 7.836 59.244 0.145 1.00 71.98 189 PHE A C 1
ATOM 1384 O O . PHE A 1 191 ? 7.993 58.047 -0.105 1.00 72.06 189 PHE A O 1
ATOM 1392 N N . ASP A 1 192 ? 8.849 60.083 0.343 1.00 70.86 190 ASP A N 1
ATOM 1393 C CA . ASP A 1 192 ? 10.242 59.609 0.366 1.00 69.50 190 ASP A CA 1
ATOM 1394 C C . ASP A 1 192 ? 10.804 59.639 1.794 1.00 67.43 190 ASP A C 1
ATOM 1395 O O . ASP A 1 192 ? 12.007 59.434 2.015 1.00 67.53 190 ASP A O 1
ATOM 1400 N N . ARG A 1 193 ? 9.910 59.881 2.754 1.00 64.39 191 ARG A N 1
ATOM 1401 C CA . ARG A 1 193 ? 10.255 59.873 4.169 1.00 61.56 191 ARG A CA 1
ATOM 1402 C C . ARG A 1 193 ? 9.088 59.310 4.993 1.00 59.35 191 ARG A C 1
ATOM 1403 O O . ARG A 1 193 ? 7.977 59.120 4.482 1.00 58.54 191 ARG A O 1
ATOM 1411 N N . GLN A 1 194 ? 9.363 59.056 6.266 1.00 56.68 192 GLN A N 1
ATOM 1412 C CA . GLN A 1 194 ? 8.380 58.537 7.190 1.00 54.21 192 GLN A CA 1
ATOM 1413 C C . GLN A 1 194 ? 7.291 59.554 7.498 1.00 52.93 192 GLN A C 1
ATOM 1414 O O . GLN A 1 194 ? 7.565 60.701 7.843 1.00 52.34 192 GLN A O 1
ATOM 1420 N N . ILE A 1 195 ? 6.046 59.130 7.347 1.00 51.76 193 ILE A N 1
ATOM 1421 C CA . ILE A 1 195 ? 4.914 59.944 7.792 1.00 51.16 193 ILE A CA 1
ATOM 1422 C C . ILE A 1 195 ? 4.293 59.431 9.100 1.00 50.00 193 ILE A C 1
ATOM 1423 O O . ILE A 1 195 ? 3.736 60.217 9.870 1.00 50.41 193 ILE A O 1
ATOM 1428 N N . ALA A 1 196 ? 4.396 58.124 9.337 1.00 48.57 194 ALA A N 1
ATOM 1429 C CA . ALA A 1 196 ? 3.913 57.509 10.559 1.00 47.78 194 ALA A CA 1
ATOM 1430 C C . ALA A 1 196 ? 4.546 58.195 11.783 1.00 47.21 194 ALA A C 1
ATOM 1431 O O . ALA A 1 196 ? 5.756 58.454 11.803 1.00 46.87 194 ALA A O 1
ATOM 1433 N N . PHE A 1 197 ? 3.719 58.504 12.783 1.00 46.47 195 PHE A N 1
ATOM 1434 C CA . PHE A 1 197 ? 4.190 59.157 14.013 1.00 45.74 195 PHE A CA 1
ATOM 1435 C C . PHE A 1 197 ? 5.108 60.382 13.742 1.00 45.48 195 PHE A C 1
ATOM 1436 O O . PHE A 1 197 ? 6.034 60.648 14.494 1.00 44.93 195 PHE A O 1
ATOM 1444 N N . ASN A 1 198 ? 4.869 61.105 12.643 1.00 45.54 196 ASN A N 1
ATOM 1445 C CA . ASN A 1 198 ? 5.750 62.217 12.264 1.00 45.16 196 ASN A CA 1
ATOM 1446 C C . ASN A 1 198 ? 4.920 63.430 11.897 1.00 44.98 196 ASN A C 1
ATOM 1447 O O . ASN A 1 198 ? 3.768 63.282 11.537 1.00 45.10 196 ASN A O 1
ATOM 1452 N N . LEU A 1 199 ? 5.485 64.629 12.012 1.00 45.43 197 LEU A N 1
ATOM 1453 C CA . LEU A 1 199 ? 4.796 65.844 11.541 1.00 45.41 197 LEU A CA 1
ATOM 1454 C C . LEU A 1 199 ? 5.611 66.438 10.409 1.00 44.90 197 LEU A C 1
ATOM 1455 O O . LEU A 1 199 ? 6.805 66.720 10.593 1.00 44.02 197 LEU A O 1
ATOM 1460 N N . LEU A 1 200 ? 5.010 66.574 9.228 1.00 44.06 198 LEU A N 1
ATOM 1461 C CA . LEU A 1 200 ? 5.743 67.170 8.109 1.00 44.87 198 LEU A CA 1
ATOM 1462 C C . LEU A 1 200 ? 5.529 68.675 8.116 1.00 45.81 198 LEU A C 1
ATOM 1463 O O . LEU A 1 200 ? 4.418 69.141 8.336 1.00 45.69 198 LEU A O 1
ATOM 1468 N N . ALA A 1 201 ? 6.591 69.433 7.857 1.00 46.27 199 ALA A N 1
ATOM 1469 C CA . ALA A 1 201 ? 6.514 70.896 7.925 1.00 46.97 199 ALA A CA 1
ATOM 1470 C C . ALA A 1 201 ? 5.620 71.529 6.863 1.00 47.68 199 ALA A C 1
ATOM 1471 O O . ALA A 1 201 ? 5.145 72.650 7.046 1.00 48.58 199 ALA A O 1
ATOM 1473 N N . GLN A 1 202 ? 5.427 70.827 5.745 1.00 48.13 200 GLN A N 1
ATOM 1474 C CA . GLN A 1 202 ? 4.699 71.338 4.596 1.00 48.89 200 GLN A CA 1
ATOM 1475 C C . GLN A 1 202 ? 3.957 70.188 3.944 1.00 49.50 200 GLN A C 1
ATOM 1476 O O . GLN A 1 202 ? 4.324 69.014 4.136 1.00 49.14 200 GLN A O 1
ATOM 1482 N N . VAL A 1 203 ? 2.929 70.529 3.163 1.00 49.90 201 VAL A N 1
ATOM 1483 C CA . VAL A 1 203 ? 2.197 69.540 2.351 1.00 50.59 201 VAL A CA 1
ATOM 1484 C C . VAL A 1 203 ? 2.592 69.725 0.853 1.00 51.18 201 VAL A C 1
ATOM 1485 O O . VAL A 1 203 ? 2.158 70.661 0.196 1.00 52.91 201 VAL A O 1
ATOM 1489 N N . GLY A 1 204 ? 3.450 68.865 0.325 1.00 50.93 202 GLY A N 1
ATOM 1490 C CA . GLY A 1 204 ? 3.864 68.968 -1.081 1.00 50.40 202 GLY A CA 1
ATOM 1491 C C . GLY A 1 204 ? 5.047 69.914 -1.174 1.00 50.45 202 GLY A C 1
ATOM 1492 O O . GLY A 1 204 ? 5.446 70.491 -0.158 1.00 50.82 202 GLY A O 1
ATOM 1493 N N . ALA A 1 205 ? 5.596 70.076 -2.380 1.00 49.00 203 ALA A N 1
ATOM 1494 C CA . ALA A 1 205 ? 6.747 70.933 -2.646 1.00 48.63 203 ALA A CA 1
ATOM 1495 C C . ALA A 1 205 ? 6.390 72.408 -2.473 1.00 48.57 203 ALA A C 1
ATOM 1496 O O . ALA A 1 205 ? 5.237 72.790 -2.568 1.00 49.27 203 ALA A O 1
ATOM 1498 N N . VAL A 1 206 ? 7.383 73.239 -2.198 1.00 48.22 204 VAL A N 1
ATOM 1499 C CA . VAL A 1 206 ? 7.141 74.683 -2.041 1.00 47.09 204 VAL A CA 1
ATOM 1500 C C . VAL A 1 206 ? 7.618 75.448 -3.277 1.00 46.50 204 VAL A C 1
ATOM 1501 O O . VAL A 1 206 ? 8.494 74.965 -3.998 1.00 45.66 204 VAL A O 1
ATOM 1505 N N . ASP A 1 207 ? 7.022 76.615 -3.544 1.00 45.76 205 ASP A N 1
ATOM 1506 C CA . ASP A 1 207 ? 7.473 77.446 -4.659 1.00 45.41 205 ASP A CA 1
ATOM 1507 C C . ASP A 1 207 ? 8.720 78.250 -4.252 1.00 45.44 205 ASP A C 1
ATOM 1508 O O . ASP A 1 207 ? 9.231 78.082 -3.143 1.00 45.10 205 ASP A O 1
ATOM 1513 N N . ALA A 1 208 ? 9.179 79.148 -5.125 1.00 45.56 206 ALA A N 1
ATOM 1514 C CA . ALA A 1 208 ? 10.423 79.906 -4.905 1.00 46.07 206 ALA A CA 1
ATOM 1515 C C . ALA A 1 208 ? 10.359 80.894 -3.736 1.00 46.30 206 ALA A C 1
ATOM 1516 O O . ALA A 1 208 ? 11.397 81.384 -3.274 1.00 46.66 206 ALA A O 1
ATOM 1518 N N A GLU A 1 209 ? 9.144 81.187 -3.280 0.50 46.54 207 GLU A N 1
ATOM 1519 N N B GLU A 1 209 ? 9.143 81.198 -3.285 0.50 46.74 207 GLU A N 1
ATOM 1520 C CA A GLU A 1 209 ? 8.920 82.038 -2.117 0.50 46.55 207 GLU A CA 1
ATOM 1521 C CA B GLU A 1 209 ? 8.918 82.041 -2.114 0.50 47.12 207 GLU A CA 1
ATOM 1522 C C A GLU A 1 209 ? 8.597 81.208 -0.860 0.50 46.76 207 GLU A C 1
ATOM 1523 C C B GLU A 1 209 ? 8.717 81.210 -0.836 0.50 47.01 207 GLU A C 1
ATOM 1524 O O A GLU A 1 209 ? 8.257 81.761 0.197 0.50 46.04 207 GLU A O 1
ATOM 1525 O O B GLU A 1 209 ? 8.570 81.767 0.265 0.50 46.42 207 GLU A O 1
ATOM 1536 N N . GLY A 1 210 ? 8.706 79.883 -0.993 1.00 46.73 208 GLY A N 1
ATOM 1537 C CA . GLY A 1 210 ? 8.593 78.965 0.138 1.00 46.34 208 GLY A CA 1
ATOM 1538 C C . GLY A 1 210 ? 7.197 78.521 0.526 1.00 46.43 208 GLY A C 1
ATOM 1539 O O . GLY A 1 210 ? 7.023 77.930 1.587 1.00 45.75 208 GLY A O 1
ATOM 1540 N N . HIS A 1 211 ? 6.201 78.811 -0.315 1.00 46.31 209 HIS A N 1
ATOM 1541 C CA . HIS A 1 211 ? 4.800 78.447 -0.015 1.00 46.79 209 HIS A CA 1
ATOM 1542 C C . HIS A 1 211 ? 4.375 77.191 -0.755 1.00 46.95 209 HIS A C 1
ATOM 1543 O O . HIS A 1 211 ? 4.747 76.988 -1.902 1.00 47.31 209 HIS A O 1
ATOM 1550 N N . SER A 1 212 ? 3.591 76.345 -0.104 1.00 47.42 210 SER A N 1
ATOM 1551 C CA . SER A 1 212 ? 3.093 75.137 -0.768 1.00 47.84 210 SER A CA 1
ATOM 1552 C C . SER A 1 212 ? 1.833 75.480 -1.562 1.00 48.26 210 SER A C 1
ATOM 1553 O O . SER A 1 212 ? 1.248 76.556 -1.382 1.00 48.58 210 SER A O 1
ATOM 1556 N N . ALA A 1 213 ? 1.420 74.573 -2.444 1.00 48.55 211 ALA A N 1
ATOM 1557 C CA . ALA A 1 213 ? 0.247 74.764 -3.258 1.00 48.81 211 ALA A CA 1
ATOM 1558 C C . ALA A 1 213 ? -1.026 74.934 -2.435 1.00 49.26 211 ALA A C 1
ATOM 1559 O O . ALA A 1 213 ? -1.863 75.795 -2.749 1.00 49.84 211 ALA A O 1
ATOM 1561 N N . ILE A 1 214 ? -1.199 74.106 -1.407 1.00 49.31 212 ILE A N 1
ATOM 1562 C CA . ILE A 1 214 ? -2.401 74.221 -0.571 1.00 49.18 212 ILE A CA 1
ATOM 1563 C C . ILE A 1 214 ? -2.430 75.565 0.183 1.00 49.13 212 ILE A C 1
ATOM 1564 O O . ILE A 1 214 ? -3.476 76.163 0.333 1.00 50.04 212 ILE A O 1
ATOM 1569 N N . GLU A 1 215 ? -1.273 76.039 0.615 1.00 49.17 213 GLU A N 1
ATOM 1570 C CA . GLU A 1 215 ? -1.139 77.334 1.298 1.00 49.34 213 GLU A CA 1
ATOM 1571 C C . GLU A 1 215 ? -1.516 78.527 0.386 1.00 49.05 213 GLU A C 1
ATOM 1572 O O . GLU A 1 215 ? -2.197 79.467 0.826 1.00 48.83 213 GLU A O 1
ATOM 1578 N N A ARG A 1 216 ? -1.036 78.477 -0.860 0.50 48.71 214 ARG A N 1
ATOM 1579 N N B ARG A 1 216 ? -1.074 78.467 -0.871 0.50 48.65 214 ARG A N 1
ATOM 1580 C CA A ARG A 1 216 ? -1.407 79.412 -1.920 0.50 48.38 214 ARG A CA 1
ATOM 1581 C CA B ARG A 1 216 ? -1.413 79.462 -1.882 0.50 48.17 214 ARG A CA 1
ATOM 1582 C C A ARG A 1 216 ? -2.904 79.397 -2.151 0.50 48.62 214 ARG A C 1
ATOM 1583 C C B ARG A 1 216 ? -2.895 79.402 -2.246 0.50 48.51 214 ARG A C 1
ATOM 1584 O O A ARG A 1 216 ? -3.544 80.455 -2.228 0.50 49.13 214 ARG A O 1
ATOM 1585 O O B ARG A 1 216 ? -3.519 80.443 -2.507 0.50 48.85 214 ARG A O 1
ATOM 1600 N N . ARG A 1 217 ? -3.461 78.195 -2.270 1.00 48.51 215 ARG A N 1
ATOM 1601 C CA . ARG A 1 217 ? -4.890 78.036 -2.525 1.00 48.85 215 ARG A CA 1
ATOM 1602 C C . ARG A 1 217 ? -5.737 78.616 -1.392 1.00 49.01 215 ARG A C 1
ATOM 1603 O O . ARG A 1 217 ? -6.689 79.371 -1.630 1.00 49.82 215 ARG A O 1
ATOM 1611 N N .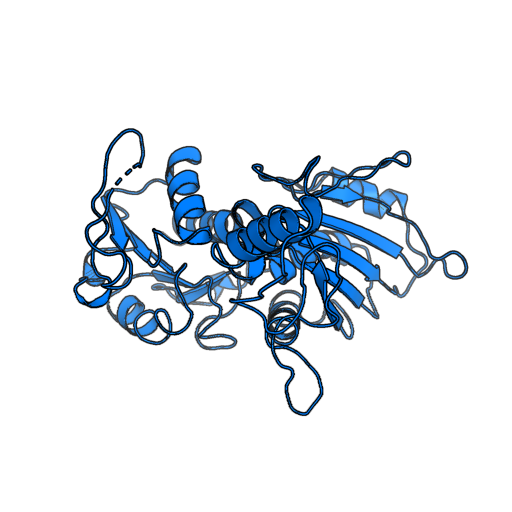 ILE A 1 218 ? -5.390 78.260 -0.158 1.00 48.92 216 ILE A N 1
ATOM 1612 C CA . ILE A 1 218 ? -6.128 78.722 1.003 1.00 48.45 216 ILE A CA 1
ATOM 1613 C C . ILE A 1 218 ? -6.074 80.248 1.038 1.00 49.23 216 ILE A C 1
ATOM 1614 O O . ILE A 1 218 ? -7.103 80.921 1.222 1.00 49.72 216 ILE A O 1
ATOM 1619 N N . PHE A 1 219 ? -4.878 80.781 0.838 1.00 48.47 217 PHE A N 1
ATOM 1620 C CA . PHE A 1 219 ? -4.680 82.211 0.832 1.00 49.45 217 PHE A CA 1
ATOM 1621 C C . PHE A 1 219 ? -5.545 82.900 -0.236 1.00 50.10 217 PHE A C 1
ATOM 1622 O O . PHE A 1 219 ? -6.242 83.849 0.085 1.00 50.82 217 PHE A O 1
ATOM 1630 N N . ALA A 1 220 ? -5.490 82.435 -1.487 1.00 49.47 218 ALA A N 1
ATOM 1631 C CA . ALA A 1 220 ? -6.261 83.047 -2.571 1.00 50.16 218 ALA A CA 1
ATOM 1632 C C . ALA A 1 220 ? -7.760 82.989 -2.308 1.00 50.21 218 ALA A C 1
ATOM 1633 O O . ALA A 1 220 ? -8.489 83.944 -2.601 1.00 51.17 218 ALA A O 1
ATOM 1635 N N . GLU A 1 221 ? -8.221 81.869 -1.755 1.00 50.98 219 GLU A N 1
ATOM 1636 C CA . GLU A 1 221 ? -9.663 81.663 -1.512 1.00 51.06 219 GLU A CA 1
ATOM 1637 C C . GLU A 1 221 ? -10.159 82.496 -0.338 1.00 51.82 219 GLU A C 1
ATOM 1638 O O . GLU A 1 221 ? -11.220 83.102 -0.415 1.00 51.83 219 GLU A O 1
ATOM 1644 N N . VAL A 1 222 ? -9.381 82.553 0.741 1.00 51.95 220 VAL A N 1
ATOM 1645 C CA . VAL A 1 222 ? -9.784 83.377 1.878 1.00 53.39 220 VAL A CA 1
ATOM 1646 C C . VAL A 1 222 ? -9.895 84.849 1.462 1.00 54.57 220 VAL A C 1
ATOM 1647 O O . VAL A 1 222 ? -10.837 85.548 1.849 1.00 55.47 220 VAL A O 1
ATOM 1651 N N A GLN A 1 223 ? -8.968 85.315 0.633 0.50 55.06 221 GLN A N 1
ATOM 1652 N N B GLN A 1 223 ? -8.937 85.302 0.667 0.50 55.15 221 GLN A N 1
ATOM 1653 C CA A GLN A 1 223 ? -9.017 86.704 0.181 0.50 55.75 221 GLN A CA 1
ATOM 1654 C CA B GLN A 1 223 ? -8.954 86.658 0.145 0.50 55.92 221 GLN A CA 1
ATOM 1655 C C A GLN A 1 223 ? -10.140 86.959 -0.832 0.50 56.02 221 GLN A C 1
ATOM 1656 C C B GLN A 1 223 ? -10.205 86.881 -0.714 0.50 56.03 221 GLN A C 1
ATOM 1657 O O A GLN A 1 223 ? -10.676 88.062 -0.884 0.50 56.20 221 GLN A O 1
ATOM 1658 O O B GLN A 1 223 ? -10.894 87.877 -0.537 0.50 55.96 221 GLN A O 1
ATOM 1669 N N . ALA A 1 224 ? -10.503 85.945 -1.617 1.00 55.88 222 ALA A N 1
ATOM 1670 C CA . ALA A 1 224 ? -11.665 86.074 -2.515 1.00 56.49 222 ALA A CA 1
ATOM 1671 C C . ALA A 1 224 ? -12.962 86.029 -1.727 1.00 57.31 222 ALA A C 1
ATOM 1672 O O . ALA A 1 224 ? -13.857 86.795 -2.005 1.00 58.41 222 ALA A O 1
ATOM 1674 N N . LEU A 1 225 ? -13.036 85.166 -0.722 1.00 58.44 223 LEU A N 1
ATOM 1675 C CA . LEU A 1 225 ? -14.266 84.950 0.050 1.00 59.40 223 LEU A CA 1
ATOM 1676 C C . LEU A 1 225 ? -14.544 86.013 1.108 1.00 60.95 223 LEU A C 1
ATOM 1677 O O . LEU A 1 225 ? -15.686 86.435 1.265 1.00 60.70 223 LEU A O 1
ATOM 1682 N N . LEU A 1 226 ? -13.518 86.400 1.868 1.00 62.43 224 LEU A N 1
ATOM 1683 C CA . LEU A 1 226 ? -13.697 87.328 2.976 1.00 64.82 224 LEU A CA 1
ATOM 1684 C C . LEU A 1 226 ? -13.308 88.720 2.549 1.00 67.29 224 LEU A C 1
ATOM 1685 O O . LEU A 1 226 ? -13.842 89.698 3.059 1.00 68.39 224 LEU A O 1
ATOM 1690 N N . GLY A 1 227 ? -12.375 88.808 1.611 1.00 69.32 225 GLY A N 1
ATOM 1691 C CA . GLY A 1 227 ? -12.023 90.070 1.011 1.00 71.35 225 GLY A CA 1
ATOM 1692 C C . GLY A 1 227 ? -11.335 90.989 1.987 1.00 73.02 225 GLY A C 1
ATOM 1693 O O . GLY A 1 227 ? -10.334 90.629 2.617 1.00 72.44 225 GLY A O 1
ATOM 1694 N N . GLU A 1 228 ? -11.932 92.168 2.129 1.00 74.54 226 GLU A N 1
ATOM 1695 C CA . GLU A 1 228 ? -11.323 93.279 2.836 1.00 76.17 226 GLU A CA 1
ATOM 1696 C C . GLU A 1 228 ? -11.580 93.245 4.334 1.00 76.27 226 GLU A C 1
ATOM 1697 O O . GLU A 1 228 ? -10.849 93.889 5.095 1.00 77.01 226 GLU A O 1
ATOM 1703 N N . ARG A 1 229 ? -12.585 92.476 4.759 1.00 76.18 227 ARG A N 1
ATOM 1704 C CA . ARG A 1 229 ? -12.938 92.384 6.186 1.00 75.98 227 ARG A CA 1
ATOM 1705 C C . ARG A 1 229 ? -11.907 91.702 7.081 1.00 75.16 227 ARG A C 1
ATOM 1706 O O . ARG A 1 229 ? -12.113 91.588 8.293 1.00 76.13 227 ARG A O 1
ATOM 1714 N N . ILE A 1 230 ? -10.793 91.258 6.509 1.00 73.42 228 ILE A N 1
ATOM 1715 C CA . ILE A 1 230 ? -9.671 90.825 7.330 1.00 71.29 228 ILE A CA 1
ATOM 1716 C C . ILE A 1 230 ? -8.376 91.418 6.807 1.00 69.95 228 ILE A C 1
ATOM 1717 O O . ILE A 1 230 ? -8.256 91.743 5.608 1.00 69.60 228 ILE A O 1
ATOM 1722 N N . GLY A 1 231 ? -7.406 91.545 7.712 1.00 67.81 229 GLY A N 1
ATOM 1723 C CA . GLY A 1 231 ? -6.069 91.966 7.329 1.00 65.46 229 GLY A CA 1
ATOM 1724 C C . GLY A 1 231 ? -5.247 90.794 6.818 1.00 63.65 229 GLY A C 1
ATOM 1725 O O . GLY A 1 231 ? -5.782 89.718 6.550 1.00 63.26 229 GLY A O 1
ATOM 1726 N N . PRO A 1 232 ? -3.926 90.976 6.732 1.00 62.36 230 PRO A N 1
ATOM 1727 C CA . PRO A 1 232 ? -3.060 89.934 6.180 1.00 61.35 230 PRO A CA 1
ATOM 1728 C C . PRO A 1 232 ? -3.339 88.542 6.804 1.00 60.09 230 PRO A C 1
ATOM 1729 O O . PRO A 1 232 ? -3.456 88.421 8.035 1.00 59.77 230 PRO A O 1
ATOM 1733 N N . LEU A 1 233 ? -3.490 87.530 5.951 1.00 57.64 231 LEU A N 1
ATOM 1734 C CA . LEU A 1 233 ? -3.541 86.137 6.361 1.00 55.99 231 LEU A CA 1
ATOM 1735 C C . LEU A 1 233 ? -2.136 85.504 6.355 1.00 54.33 231 LEU A C 1
ATOM 1736 O O . LEU A 1 233 ? -1.404 85.645 5.389 1.00 53.38 231 LEU A O 1
ATOM 1741 N N . ASN A 1 234 ? -1.788 84.770 7.404 1.00 52.53 232 ASN A N 1
ATOM 1742 C CA . ASN A 1 234 ? -0.573 83.965 7.385 1.00 51.93 232 ASN A CA 1
ATOM 1743 C C . ASN A 1 234 ? -0.941 82.493 7.596 1.00 51.73 232 ASN A C 1
ATOM 1744 O O . ASN A 1 234 ? -1.606 82.164 8.579 1.00 50.54 232 ASN A O 1
ATOM 1749 N N . VAL A 1 235 ? -0.555 81.632 6.638 1.00 51.71 233 VAL A N 1
ATOM 1750 C CA . VAL A 1 235 ? -0.997 80.224 6.591 1.00 51.42 233 VAL A CA 1
ATOM 1751 C C . VAL A 1 235 ? 0.176 79.274 6.602 1.00 51.08 233 VAL A C 1
ATOM 1752 O O . VAL A 1 235 ? 1.038 79.385 5.749 1.00 51.47 233 VAL A O 1
ATOM 1756 N N . THR A 1 236 ? 0.145 78.304 7.514 1.00 50.40 234 THR A N 1
ATOM 1757 C CA . THR A 1 236 ? 1.036 77.173 7.504 1.00 50.17 234 THR A CA 1
ATOM 1758 C C . THR A 1 236 ? 0.187 75.906 7.488 1.00 50.54 234 THR A C 1
ATOM 1759 O O . THR A 1 236 ? -0.682 75.721 8.349 1.00 50.11 234 THR A O 1
ATOM 1763 N N . CYS A 1 237 ? 0.426 75.041 6.507 1.00 50.28 235 CYS A N 1
ATOM 1764 C CA . CYS A 1 237 ? -0.205 73.721 6.513 1.00 51.32 235 CYS A CA 1
ATOM 1765 C C . CYS A 1 237 ? 0.810 72.638 6.812 1.00 51.57 235 CYS A C 1
ATOM 1766 O O . CYS A 1 237 ? 1.791 72.456 6.084 1.00 51.93 235 CYS A O 1
ATOM 1769 N N . ILE A 1 238 ? 0.533 71.903 7.875 1.00 51.22 236 ILE A N 1
ATOM 1770 C CA . ILE A 1 238 ? 1.395 70.847 8.363 1.00 51.85 236 ILE A CA 1
ATOM 1771 C C . ILE A 1 238 ? 0.690 69.532 8.069 1.00 51.04 236 ILE A C 1
ATOM 1772 O O . ILE A 1 238 ? -0.541 69.468 8.077 1.00 49.71 236 ILE A O 1
ATOM 1777 N N . GLN A 1 239 ? 1.466 68.491 7.795 1.00 50.38 237 GLN A N 1
ATOM 1778 C CA . GLN A 1 239 ? 0.897 67.164 7.589 1.00 50.70 237 GLN A CA 1
ATOM 1779 C C . GLN A 1 239 ? 0.988 66.348 8.888 1.00 50.27 237 GLN A C 1
ATOM 1780 O O . GLN A 1 239 ? 2.093 66.069 9.360 1.00 49.02 237 GLN A O 1
ATOM 1786 N N . ALA A 1 240 ? -0.156 65.965 9.458 1.00 49.76 238 ALA A N 1
ATOM 1787 C CA . ALA A 1 240 ? -0.162 65.216 10.728 1.00 50.18 238 ALA A CA 1
ATOM 1788 C C . ALA A 1 240 ? -0.391 63.735 10.473 1.00 50.00 238 ALA A C 1
ATOM 1789 O O . ALA A 1 240 ? -1.035 63.369 9.476 1.00 49.60 238 ALA A O 1
ATOM 1791 N N . PRO A 1 241 ? 0.133 62.861 11.363 1.00 49.75 239 PRO A N 1
ATOM 1792 C CA . PRO A 1 241 ? -0.160 61.443 11.126 1.00 49.04 239 PRO A CA 1
ATOM 1793 C C . PRO A 1 241 ? -1.575 61.092 11.640 1.00 49.50 239 PRO A C 1
ATOM 1794 O O . PRO A 1 241 ? -1.736 60.373 12.637 1.00 48.93 239 PRO A O 1
ATOM 1798 N N . VAL A 1 242 ? -2.590 61.659 10.985 1.00 49.76 240 VAL A N 1
ATOM 1799 C CA . VAL A 1 242 ? -3.984 61.369 11.339 1.00 49.46 240 VAL A CA 1
ATOM 1800 C C . VAL A 1 242 ? -4.711 61.011 10.061 1.00 49.52 240 VAL A C 1
ATOM 1801 O O . VAL A 1 242 ? -4.316 61.464 8.990 1.00 50.18 240 VAL A O 1
ATOM 1805 N N . PHE A 1 243 ? -5.730 60.162 10.140 1.00 49.27 241 PHE A N 1
ATOM 1806 C CA . PHE A 1 243 ? -6.385 59.691 8.898 1.00 48.79 241 PHE A CA 1
ATOM 1807 C C . PHE A 1 243 ? -7.327 60.705 8.254 1.00 48.59 241 PHE A C 1
ATOM 1808 O O . PHE A 1 243 ? -7.187 61.006 7.074 1.00 48.15 241 PHE A O 1
ATOM 1816 N N . PHE A 1 244 ? -8.271 61.229 9.043 1.00 48.38 242 PHE A N 1
ATOM 1817 C CA . PHE A 1 244 ? -9.367 62.050 8.536 1.00 47.95 242 PHE A CA 1
ATOM 1818 C C . PHE A 1 244 ? -9.563 63.329 9.378 1.00 48.61 242 PHE A C 1
ATOM 1819 O O . PHE A 1 244 ? -9.399 63.295 10.616 1.00 48.75 242 PHE A O 1
ATOM 1827 N N . GLY A 1 245 ? -9.919 64.436 8.716 1.00 48.44 243 GLY A N 1
ATOM 1828 C CA . GLY A 1 245 ? -10.324 65.680 9.395 1.00 48.28 243 GLY A CA 1
ATOM 1829 C C . GLY A 1 245 ? -9.260 66.759 9.387 1.00 49.29 243 GLY A C 1
ATOM 1830 O O . GLY A 1 245 ? -8.060 66.450 9.415 1.00 49.12 243 GLY A O 1
ATOM 1831 N N . ASP A 1 246 ? -9.689 68.023 9.318 1.00 49.45 244 ASP A N 1
ATOM 1832 C CA . ASP A 1 246 ? -8.773 69.166 9.469 1.00 50.08 244 ASP A CA 1
ATOM 1833 C C . ASP A 1 246 ? -8.823 69.660 10.908 1.00 49.69 244 ASP A C 1
ATOM 1834 O O . ASP A 1 246 ? -9.907 69.750 11.463 1.00 50.65 244 ASP A O 1
ATOM 1839 N N . SER A 1 247 ? -7.666 69.954 11.504 1.00 48.68 245 SER A N 1
ATOM 1840 C CA . SER A 1 247 ? -7.568 70.568 12.827 1.00 48.66 245 SER A CA 1
ATOM 1841 C C . SER A 1 247 ? -6.869 71.936 12.686 1.00 48.60 245 SER A C 1
ATOM 1842 O O . SER A 1 247 ? -5.713 71.996 12.294 1.00 47.74 245 SER A O 1
ATOM 1845 N N . LEU A 1 248 ? -7.565 73.025 12.995 1.00 48.18 246 LEU A N 1
ATOM 1846 C CA . LEU A 1 248 ? -7.026 74.356 12.728 1.00 48.58 246 LEU A CA 1
ATOM 1847 C C . LEU A 1 248 ? -6.800 75.132 14.019 1.00 48.81 246 LEU A C 1
ATOM 1848 O O . LEU A 1 248 ? -7.679 75.170 14.869 1.00 48.98 246 LEU A O 1
ATOM 1853 N N . SER A 1 249 ? -5.631 75.753 14.146 1.00 48.47 247 SER A N 1
ATOM 1854 C CA . SER A 1 249 ? -5.373 76.667 15.241 1.00 49.49 247 SER A CA 1
ATOM 1855 C C . SER A 1 249 ? -5.269 78.082 14.676 1.00 49.57 247 SER A C 1
ATOM 1856 O O . SER A 1 249 ? -4.404 78.389 13.863 1.00 48.48 247 SER A O 1
ATOM 1859 N N . VAL A 1 250 ? -6.196 78.932 15.103 1.00 50.65 248 VAL A N 1
ATOM 1860 C CA . VAL A 1 250 ? -6.367 80.268 14.548 1.00 51.04 248 VAL A CA 1
ATOM 1861 C C . VAL A 1 250 ? -6.079 81.311 15.627 1.00 51.32 248 VAL A C 1
ATOM 1862 O O . VAL A 1 250 ? -6.477 81.130 16.770 1.00 51.55 248 VAL A O 1
ATOM 1866 N N . THR A 1 251 ? -5.364 82.382 15.271 1.00 51.13 249 THR A N 1
ATOM 1867 C CA . THR A 1 251 ? -5.199 83.566 16.133 1.00 50.41 249 THR A CA 1
ATOM 1868 C C . THR A 1 251 ? -5.666 84.796 15.377 1.00 50.99 249 THR A C 1
ATOM 1869 O O . THR A 1 251 ? -5.179 85.080 14.279 1.00 51.65 249 THR A O 1
ATOM 1873 N N . LEU A 1 252 ? -6.624 85.512 15.944 1.00 50.17 250 LEU A N 1
ATOM 1874 C CA . LEU A 1 252 ? -7.052 86.772 15.378 1.00 51.21 250 LEU A CA 1
ATOM 1875 C C . LEU A 1 252 ? -6.538 87.912 16.225 1.00 51.05 250 LEU A C 1
ATOM 1876 O O . LEU A 1 252 ? -6.709 87.902 17.442 1.00 51.44 250 LEU A O 1
ATOM 1881 N N A GLN A 1 253 ? -5.905 88.882 15.574 0.50 51.25 251 GLN A N 1
ATOM 1882 N N B GLN A 1 253 ? -5.911 88.894 15.583 0.50 51.40 251 GLN A N 1
ATOM 1883 C CA A GLN A 1 253 ? -5.503 90.116 16.220 0.50 51.04 251 GLN A CA 1
ATOM 1884 C CA B GLN A 1 253 ? -5.467 90.116 16.245 0.50 51.33 251 GLN A CA 1
ATOM 1885 C C A GLN A 1 253 ? -6.525 91.170 15.844 0.50 51.29 251 GLN A C 1
ATOM 1886 C C B GLN A 1 253 ? -6.472 91.200 15.864 0.50 51.47 251 GLN A C 1
ATOM 1887 O O A GLN A 1 253 ? -6.662 91.533 14.672 0.50 50.95 251 GLN A O 1
ATOM 1888 O O B GLN A 1 253 ? -6.567 91.586 14.697 0.50 51.21 251 GLN A O 1
ATOM 1899 N N . CYS A 1 254 ? -7.257 91.649 16.841 1.00 51.22 252 CYS A N 1
ATOM 1900 C CA . CYS A 1 254 ? -8.334 92.580 16.599 1.00 51.11 252 CYS A CA 1
ATOM 1901 C C . CYS A 1 254 ? -8.012 93.995 17.016 1.00 50.77 252 CYS A C 1
ATOM 1902 O O . CYS A 1 254 ? -7.036 94.232 17.709 1.00 49.79 252 CYS A O 1
ATOM 1905 N N . ALA A 1 255 ? -8.863 94.926 16.589 1.00 50.48 253 ALA A N 1
ATOM 1906 C CA . ALA A 1 255 ? -8.632 96.342 16.807 1.00 50.48 253 ALA A CA 1
ATOM 1907 C C . ALA A 1 255 ? -8.941 96.754 18.251 1.00 50.61 253 ALA A C 1
ATOM 1908 O O . ALA A 1 255 ? -8.342 97.683 18.765 1.00 50.54 253 ALA A O 1
ATOM 1910 N N A GLU A 1 256 ? -9.864 96.016 18.874 0.50 50.65 254 GLU A N 1
ATOM 1911 N N B GLU A 1 256 ? -9.904 96.098 18.887 0.50 50.59 254 GLU A N 1
ATOM 1912 C CA A GLU A 1 256 ? -10.445 96.327 20.185 0.50 51.02 254 GLU A CA 1
ATOM 1913 C CA B GLU A 1 256 ? -10.245 96.431 20.270 0.50 50.68 254 GLU A CA 1
ATOM 1914 C C A GLU A 1 256 ? -10.312 95.069 21.067 0.50 50.42 254 GLU A C 1
ATOM 1915 C C B GLU A 1 256 ? -10.290 95.130 21.072 0.50 50.33 254 GLU A C 1
ATOM 1916 O O A GLU A 1 256 ? -10.234 93.960 20.526 0.50 49.79 254 GLU A O 1
ATOM 1917 O O B GLU A 1 256 ? -10.311 94.046 20.480 0.50 49.66 254 GLU A O 1
ATOM 1928 N N . PRO A 1 257 ? -10.253 95.228 22.418 1.00 50.29 255 PRO A N 1
ATOM 1929 C CA . PRO A 1 257 ? -10.369 94.025 23.272 1.00 50.17 255 PRO A CA 1
ATOM 1930 C C . PRO A 1 257 ? -11.582 93.151 22.900 1.00 50.45 255 PRO A C 1
ATOM 1931 O O . PRO A 1 257 ? -12.691 93.663 22.712 1.00 50.54 255 PRO A O 1
ATOM 1935 N N . VAL A 1 258 ? -11.357 91.849 22.761 1.00 50.19 256 VAL A N 1
ATOM 1936 C CA . VAL A 1 258 ? -12.397 90.931 22.294 1.00 50.48 256 VAL A CA 1
ATOM 1937 C C . VAL A 1 258 ? -13.354 90.562 23.422 1.00 50.39 256 VAL A C 1
ATOM 1938 O O . VAL A 1 258 ? -12.925 90.161 24.505 1.00 49.98 256 VAL A O 1
ATOM 1942 N N . ASP A 1 259 ? -14.651 90.729 23.159 1.00 51.15 257 ASP A N 1
ATOM 1943 C CA . ASP A 1 259 ? -15.716 90.234 24.022 1.00 51.21 257 ASP A CA 1
ATOM 1944 C C . ASP A 1 259 ? -15.831 88.744 23.742 1.00 50.88 257 ASP A C 1
ATOM 1945 O O . ASP A 1 259 ? -16.472 88.336 22.779 1.00 50.61 257 ASP A O 1
ATOM 1950 N N . LEU A 1 260 ? -15.179 87.941 24.578 1.00 50.42 258 LEU A N 1
ATOM 1951 C CA . LEU A 1 260 ? -15.160 86.489 24.414 1.00 49.63 258 LEU A CA 1
ATOM 1952 C C . LEU A 1 260 ? -16.564 85.868 24.490 1.00 49.25 258 LEU A C 1
ATOM 1953 O O . LEU A 1 260 ? -16.918 85.035 23.668 1.00 50.32 258 LEU A O 1
ATOM 1958 N N . ALA A 1 261 ? -17.362 86.283 25.466 1.00 48.38 259 ALA A N 1
ATOM 1959 C CA . ALA A 1 261 ? -18.751 85.831 25.575 1.00 47.85 259 ALA A CA 1
ATOM 1960 C C . ALA A 1 261 ? -19.542 86.032 24.275 1.00 47.61 259 ALA A C 1
ATOM 1961 O O . ALA A 1 261 ? -20.319 85.161 23.880 1.00 47.78 259 ALA A O 1
ATOM 1963 N N . ALA A 1 262 ? -19.347 87.174 23.620 1.00 47.46 260 ALA A N 1
ATOM 1964 C CA . ALA A 1 262 ? -20.036 87.488 22.355 1.00 47.30 260 ALA A CA 1
ATOM 1965 C C . ALA A 1 262 ? -19.580 86.572 21.217 1.00 46.99 260 ALA A C 1
ATOM 1966 O O . ALA A 1 262 ? -20.393 86.125 20.402 1.00 46.71 260 ALA A O 1
ATOM 1968 N N . VAL A 1 263 ? -18.283 86.278 21.187 1.00 47.05 261 VAL A N 1
ATOM 1969 C CA . VAL A 1 263 ? -17.712 85.343 20.235 1.00 46.71 261 VAL A CA 1
ATOM 1970 C C . VAL A 1 263 ? -18.374 83.956 20.359 1.00 46.92 261 VAL A C 1
ATOM 1971 O O . VAL A 1 263 ? -18.847 83.384 19.364 1.00 46.15 261 VAL A O 1
ATOM 1975 N N . THR A 1 264 ? -18.428 83.436 21.582 1.00 46.95 262 THR A N 1
ATOM 1976 C CA . THR A 1 264 ? -18.948 82.088 21.802 1.00 47.52 262 THR A CA 1
ATOM 1977 C C . THR A 1 264 ? -20.459 82.087 21.582 1.00 48.27 262 THR A C 1
ATOM 1978 O O . THR A 1 264 ? -21.009 81.097 21.096 1.00 48.33 262 THR A O 1
ATOM 1982 N N . ARG A 1 265 ? -21.127 83.192 21.931 1.00 48.42 263 ARG A N 1
ATOM 1983 C CA . ARG A 1 265 ? -22.562 83.334 21.657 1.00 49.72 263 ARG A CA 1
ATOM 1984 C C . ARG A 1 265 ? -22.870 83.228 20.138 1.00 50.09 263 ARG A C 1
ATOM 1985 O O . ARG A 1 265 ? -23.796 82.513 19.727 1.00 50.31 263 ARG A O 1
ATOM 1993 N N . VAL A 1 266 ? -22.082 83.913 19.311 1.00 50.56 264 VAL A N 1
ATOM 1994 C CA . VAL A 1 266 ? -22.296 83.939 17.871 1.00 51.68 264 VAL A CA 1
ATOM 1995 C C . VAL A 1 266 ? -22.097 82.553 17.278 1.00 52.24 264 VAL A C 1
ATOM 1996 O O . VAL A 1 266 ? -22.889 82.107 16.444 1.00 52.00 264 VAL A O 1
ATOM 2000 N N . LEU A 1 267 ? -21.014 81.900 17.699 1.00 52.98 265 LEU A N 1
ATOM 2001 C CA . LEU A 1 267 ? -20.654 80.551 17.265 1.00 53.95 265 LEU A CA 1
ATOM 2002 C C . LEU A 1 267 ? -21.698 79.550 17.706 1.00 54.46 265 LEU A C 1
ATOM 2003 O O . LEU A 1 267 ? -22.069 78.657 16.953 1.00 54.36 265 LEU A O 1
ATOM 2008 N N . ASP A 1 268 ? -22.169 79.708 18.937 1.00 55.16 266 ASP A N 1
ATOM 2009 C CA . ASP A 1 268 ? -23.219 78.856 19.439 1.00 56.36 266 ASP A CA 1
ATOM 2010 C C . ASP A 1 268 ? -24.520 79.035 18.630 1.00 56.10 266 ASP A C 1
ATOM 2011 O O . ASP A 1 268 ? -25.208 78.060 18.376 1.00 56.81 266 ASP A O 1
ATOM 2016 N N . ALA A 1 269 ? -24.831 80.265 18.211 1.00 55.31 267 ALA A N 1
ATOM 2017 C CA . ALA A 1 269 ? -26.086 80.564 17.492 1.00 54.79 267 ALA A CA 1
ATOM 2018 C C . ALA A 1 269 ? -26.036 80.221 15.993 1.00 54.41 267 ALA A C 1
ATOM 2019 O O . ALA A 1 269 ? -27.067 80.149 15.353 1.00 54.77 267 ALA A O 1
ATOM 2021 N N . THR A 1 270 ? -24.849 79.989 15.438 1.00 54.28 268 THR A N 1
ATOM 2022 C CA . THR A 1 270 ? -24.720 79.767 13.999 1.00 53.68 268 THR A CA 1
ATOM 2023 C C . THR A 1 270 ? -24.960 78.302 13.638 1.00 53.25 268 THR A C 1
ATOM 2024 O O . THR A 1 270 ? -24.319 77.408 14.209 1.00 53.04 268 THR A O 1
ATOM 2028 N N A LYS A 1 271 ? -25.895 78.070 12.715 0.50 52.72 269 LYS A N 1
ATOM 2029 N N B LYS A 1 271 ? -25.871 78.063 12.693 0.50 52.84 269 LYS A N 1
ATOM 2030 C CA A LYS A 1 271 ? -26.150 76.736 12.162 0.50 52.41 269 LYS A CA 1
ATOM 2031 C CA B LYS A 1 271 ? -26.171 76.706 12.211 0.50 52.54 269 LYS A CA 1
ATOM 2032 C C A LYS A 1 271 ? -24.877 76.173 11.525 0.50 51.62 269 LYS A C 1
ATOM 2033 C C B LYS A 1 271 ? -25.015 76.114 11.395 0.50 51.81 269 LYS A C 1
ATOM 2034 O O A LYS A 1 271 ? -24.125 76.905 10.894 0.50 51.45 269 LYS A O 1
ATOM 2035 O O B LYS A 1 271 ? -24.503 76.757 10.488 0.50 51.72 269 LYS A O 1
ATOM 2046 N N . GLY A 1 272 ? -24.634 74.881 11.717 1.00 51.40 270 GLY A N 1
ATOM 2047 C CA . GLY A 1 272 ? -23.513 74.211 11.082 1.00 50.43 270 GLY A CA 1
ATOM 2048 C C . GLY A 1 272 ? -22.226 74.327 11.876 1.00 51.29 270 GLY A C 1
ATOM 2049 O O . GLY A 1 272 ? -21.233 73.682 11.524 1.00 51.15 270 GLY A O 1
ATOM 2050 N N . ILE A 1 273 ? -22.227 75.176 12.916 1.00 50.79 271 ILE A N 1
ATOM 2051 C CA . ILE A 1 273 ? -21.089 75.308 13.823 1.00 51.50 271 ILE A CA 1
ATOM 2052 C C . ILE A 1 273 ? -21.515 74.767 15.180 1.00 51.62 271 ILE A C 1
ATOM 2053 O O . ILE A 1 273 ? -22.601 75.090 15.671 1.00 50.99 271 ILE A O 1
ATOM 2058 N N A GLU A 1 274 ? -20.675 73.928 15.777 0.50 51.65 272 GLU A N 1
ATOM 2059 N N B GLU A 1 274 ? -20.671 73.927 15.771 0.50 51.67 272 GLU A N 1
ATOM 2060 C CA A GLU A 1 274 ? -20.911 73.480 17.144 0.50 51.85 272 GLU A CA 1
ATOM 2061 C CA B GLU A 1 274 ? -20.895 73.467 17.137 0.50 51.89 272 GLU A CA 1
ATOM 2062 C C A GLU A 1 274 ? -19.845 74.066 18.070 0.50 51.53 272 GLU A C 1
ATOM 2063 C C B GLU A 1 274 ? -19.837 74.074 18.063 0.50 51.55 272 GLU A C 1
ATOM 2064 O O A GLU A 1 274 ? -18.653 73.773 17.933 0.50 51.68 272 GLU A O 1
ATOM 2065 O O B GLU A 1 274 ? -18.641 73.805 17.919 0.50 51.71 272 GLU A O 1
ATOM 2076 N N . TRP A 1 275 ? -20.275 74.928 18.984 1.00 51.38 273 TRP A N 1
ATOM 2077 C CA . TRP A 1 275 ? -19.358 75.564 19.910 1.00 50.68 273 TRP A CA 1
ATOM 2078 C C . TRP A 1 275 ? -19.131 74.649 21.105 1.00 50.37 273 TRP A C 1
ATOM 2079 O O . TRP A 1 275 ? -20.075 74.143 21.674 1.00 49.47 273 TRP A O 1
ATOM 2090 N N . VAL A 1 276 ? -17.870 74.444 21.468 1.00 49.95 274 VAL A N 1
ATOM 2091 C CA . VAL A 1 276 ? -17.519 73.636 22.634 1.00 50.05 274 VAL A CA 1
ATOM 2092 C C . VAL A 1 276 ? -16.787 74.533 23.630 1.00 50.62 274 VAL A C 1
ATOM 2093 O O . VAL A 1 276 ? -15.831 75.233 23.276 1.00 50.59 274 VAL A O 1
ATOM 2097 N N . GLY A 1 277 ? -17.258 74.538 24.869 1.00 51.10 275 GLY A N 1
ATOM 2098 C CA . GLY A 1 277 ? -16.638 75.351 25.917 1.00 51.88 275 GLY A CA 1
ATOM 2099 C C . GLY A 1 277 ? -16.391 74.536 27.172 1.00 52.29 275 GLY A C 1
ATOM 2100 O O . GLY A 1 277 ? -16.162 73.332 27.085 1.00 52.56 275 GLY A O 1
ATOM 2101 N N A GLU A 1 278 ? -16.404 75.244 28.302 0.50 52.44 276 GLU A N 1
ATOM 2102 N N B GLU A 1 278 ? -16.462 75.154 28.349 0.50 52.65 276 GLU A N 1
ATOM 2103 C CA A GLU A 1 278 ? -16.226 74.697 29.654 0.50 52.81 276 GLU A CA 1
ATOM 2104 C CA B GLU A 1 278 ? -16.333 74.415 29.626 0.50 53.42 276 GLU A CA 1
ATOM 2105 C C A GLU A 1 278 ? -14.971 73.839 29.789 0.50 52.63 276 GLU A C 1
ATOM 2106 C C B GLU A 1 278 ? -14.929 73.815 29.849 0.50 52.89 276 GLU A C 1
ATOM 2107 O O A GLU A 1 278 ? -14.968 72.788 30.431 0.50 52.70 276 GLU A O 1
ATOM 2108 O O B GLU A 1 278 ? -14.780 72.884 30.640 0.50 53.13 276 GLU A O 1
ATOM 2119 N N . GLY A 1 279 ? -13.911 74.317 29.150 1.00 52.65 277 GLY A N 1
ATOM 2120 C CA . GLY A 1 279 ? -12.611 73.657 29.161 1.00 51.99 277 GLY A CA 1
ATOM 2121 C C . GLY A 1 279 ? -12.512 72.316 28.451 1.00 51.57 277 GLY A C 1
ATOM 2122 O O . GLY A 1 279 ? -11.478 71.645 28.555 1.00 51.80 277 GLY A O 1
ATOM 2123 N N A ASP A 1 280 ? -13.566 71.889 27.753 0.50 50.96 278 ASP A N 1
ATOM 2124 N N B ASP A 1 280 ? -13.587 71.934 27.749 0.50 51.24 278 ASP A N 1
ATOM 2125 C CA A ASP A 1 280 ? -13.448 70.704 26.900 0.50 50.43 278 ASP A CA 1
ATOM 2126 C CA B ASP A 1 280 ? -13.608 70.762 26.866 0.50 50.96 278 ASP A CA 1
ATOM 2127 C C A ASP A 1 280 ? -13.221 71.163 25.470 0.50 50.12 278 ASP A C 1
ATOM 2128 C C B ASP A 1 280 ? -13.102 71.191 25.495 0.50 50.47 278 ASP A C 1
ATOM 2129 O O A ASP A 1 280 ? -13.372 72.340 25.154 0.50 50.40 278 ASP A O 1
ATOM 2130 O O B ASP A 1 280 ? -12.943 72.381 25.240 0.50 50.84 278 ASP A O 1
ATOM 2139 N N . TYR A 1 281 ? -12.844 70.236 24.605 1.00 50.21 279 TYR A N 1
ATOM 2140 C CA . TYR A 1 281 ? -12.466 70.574 23.240 1.00 49.21 279 TYR A CA 1
ATOM 2141 C C . TYR A 1 281 ? -12.909 69.461 22.285 1.00 48.85 279 TYR A C 1
ATOM 2142 O O . TYR A 1 281 ? -12.973 68.303 22.670 1.00 48.66 279 TYR A O 1
ATOM 2151 N N . PRO A 1 282 ? -13.207 69.812 21.024 1.00 48.27 280 PRO A N 1
ATOM 2152 C CA . PRO A 1 282 ? -13.462 68.775 20.039 1.00 47.90 280 PRO A CA 1
ATOM 2153 C C . PRO A 1 282 ? -12.183 68.252 19.377 1.00 48.40 280 PRO A C 1
ATOM 2154 O O . PRO A 1 282 ? -11.136 68.957 19.347 1.00 47.47 280 PRO A O 1
ATOM 2158 N N . THR A 1 283 ? -12.263 67.038 18.834 1.00 48.62 281 THR A N 1
ATOM 2159 C CA . THR A 1 283 ? -11.150 66.498 18.018 1.00 49.72 281 THR A CA 1
ATOM 2160 C C . THR A 1 283 ? -11.696 65.914 16.714 1.00 50.42 281 THR A C 1
ATOM 2161 O O . THR A 1 283 ? -12.902 65.653 16.616 1.00 50.74 281 THR A O 1
ATOM 2165 N N . VAL A 1 284 ? -10.827 65.694 15.719 1.00 50.71 282 VAL A N 1
ATOM 2166 C CA . VAL A 1 284 ? -11.303 65.079 14.455 1.00 50.75 282 VAL A CA 1
ATOM 2167 C C . VAL A 1 284 ? -11.841 63.661 14.648 1.00 51.36 282 VAL A C 1
ATOM 2168 O O . VAL A 1 284 ? -12.825 63.287 14.025 1.00 52.51 282 VAL A O 1
ATOM 2172 N N . VAL A 1 285 ? -11.196 62.875 15.501 1.00 52.24 283 VAL A N 1
ATOM 2173 C CA . VAL A 1 285 ? -11.602 61.482 15.707 1.00 53.12 283 VAL A CA 1
ATOM 2174 C C . VAL A 1 285 ? -12.867 61.404 16.577 1.00 54.60 283 VAL A C 1
ATOM 2175 O O . VAL A 1 285 ? -13.817 60.696 16.241 1.00 55.68 283 VAL A O 1
ATOM 2179 N N . GLY A 1 286 ? -12.863 62.148 17.680 1.00 54.57 284 GLY A N 1
ATOM 2180 C CA . GLY A 1 286 ? -13.968 62.170 18.596 1.00 55.34 284 GLY A CA 1
ATOM 2181 C C . GLY A 1 286 ? -15.225 62.846 18.099 1.00 55.64 284 GLY A C 1
ATOM 2182 O O . GLY A 1 286 ? -16.310 62.401 18.430 1.00 55.94 284 GLY A O 1
ATOM 2183 N N . ASP A 1 287 ? -15.099 63.925 17.326 1.00 55.42 285 ASP A N 1
ATOM 2184 C CA . ASP A 1 287 ? -16.275 64.750 17.024 1.00 54.98 285 ASP A CA 1
ATOM 2185 C C . ASP A 1 287 ? -16.562 65.012 15.555 1.00 55.12 285 ASP A C 1
ATOM 2186 O O . ASP A 1 287 ? -17.702 64.932 15.133 1.00 55.13 285 ASP A O 1
ATOM 2191 N N . ALA A 1 288 ? -15.540 65.335 14.775 1.00 55.05 286 ALA A N 1
ATOM 2192 C CA . ALA A 1 288 ? -15.786 65.837 13.419 1.00 55.04 286 ALA A CA 1
ATOM 2193 C C . ALA A 1 288 ? -16.193 64.757 12.414 1.00 54.98 286 ALA A C 1
ATOM 2194 O O . ALA A 1 288 ? -17.118 64.978 11.636 1.00 55.39 286 ALA A O 1
ATOM 2196 N N . LEU A 1 289 ? -15.532 63.596 12.453 1.00 55.17 287 LEU A N 1
ATOM 2197 C CA . LEU A 1 289 ? -15.671 62.594 11.392 1.00 55.87 287 LEU A CA 1
ATOM 2198 C C . LEU A 1 289 ? -17.108 62.122 11.204 1.00 54.86 287 LEU A C 1
ATOM 2199 O O . LEU A 1 289 ? -17.779 61.790 12.177 1.00 54.96 287 LEU A O 1
ATOM 2204 N N . GLY A 1 290 ? -17.581 62.135 9.956 1.00 53.89 288 GLY A N 1
ATOM 2205 C CA . GLY A 1 290 ? -18.850 61.502 9.584 1.00 53.02 288 GLY A CA 1
ATOM 2206 C C . GLY A 1 290 ? -20.093 62.349 9.769 1.00 52.81 288 GLY A C 1
ATOM 2207 O O . GLY A 1 290 ? -21.214 61.862 9.599 1.00 52.84 288 GLY A O 1
ATOM 2208 N N . GLN A 1 291 ? -19.909 63.625 10.105 1.00 52.45 289 GLN A N 1
ATOM 2209 C CA . GLN A 1 291 ? -21.056 64.488 10.379 1.00 51.64 289 GLN A CA 1
ATOM 2210 C C . GLN A 1 291 ? -20.871 65.933 9.877 1.00 51.49 289 GLN A C 1
ATOM 2211 O O . GLN A 1 291 ? -19.789 66.288 9.382 1.00 51.12 289 GLN A O 1
ATOM 2217 N N . ASP A 1 292 ? -21.915 66.752 9.996 1.00 50.97 290 ASP A N 1
ATOM 2218 C CA . ASP A 1 292 ? -22.000 68.021 9.274 1.00 51.55 290 ASP A CA 1
ATOM 2219 C C . ASP A 1 292 ? -21.476 69.237 10.021 1.00 51.50 290 ASP A C 1
ATOM 2220 O O . ASP A 1 292 ? -21.176 70.238 9.387 1.00 52.69 290 ASP A O 1
ATOM 2225 N N . GLU A 1 293 ? -21.407 69.184 11.349 1.00 50.38 291 GLU A N 1
ATOM 2226 C CA . GLU A 1 293 ? -20.985 70.337 12.130 1.00 49.86 291 GLU A CA 1
ATOM 2227 C C . GLU A 1 293 ? -19.485 70.570 12.003 1.00 49.19 291 GLU A C 1
ATOM 2228 O O . GLU A 1 293 ? -18.684 69.638 12.000 1.00 47.82 291 GLU A O 1
ATOM 2234 N N . THR A 1 294 ? -19.119 71.836 11.919 1.00 48.94 292 THR A N 1
ATOM 2235 C CA . THR A 1 294 ? -17.747 72.254 12.120 1.00 48.77 292 THR A CA 1
ATOM 2236 C C . THR A 1 294 ? -17.671 72.646 13.608 1.00 48.83 292 THR A C 1
ATOM 2237 O O . THR A 1 294 ? -18.421 73.503 14.073 1.00 49.02 292 THR A O 1
ATOM 2241 N N . TYR A 1 295 ? -16.785 71.995 14.345 1.00 48.51 293 TYR A N 1
ATOM 2242 C CA . TYR A 1 295 ? -16.676 72.192 15.796 1.00 49.02 293 TYR A CA 1
ATOM 2243 C C . TYR A 1 295 ? -15.639 73.263 16.121 1.00 49.28 293 TYR A C 1
ATOM 2244 O O . TYR A 1 295 ? -14.577 73.279 15.525 1.00 49.00 293 TYR A O 1
ATOM 2253 N N . VAL A 1 296 ? -15.955 74.156 17.059 1.00 48.98 294 VAL A N 1
ATOM 2254 C CA . VAL A 1 296 ? -15.053 75.242 17.405 1.00 48.62 294 VAL A CA 1
ATOM 2255 C C . VAL A 1 296 ? -14.910 75.278 18.922 1.00 49.15 294 VAL A C 1
ATOM 2256 O O . VAL A 1 296 ? -15.915 75.329 19.618 1.00 48.33 294 VAL A O 1
ATOM 2260 N N . GLY A 1 297 ? -13.667 75.263 19.414 1.00 48.74 295 GLY A N 1
ATOM 2261 C CA . GLY A 1 297 ? -13.387 75.389 20.834 1.00 48.53 295 GLY A CA 1
ATOM 2262 C C . GLY A 1 297 ? -12.174 76.240 21.181 1.00 49.13 295 GLY A C 1
ATOM 2263 O O . GLY A 1 297 ? -11.577 76.888 20.307 1.00 49.06 295 GLY A O 1
ATOM 2264 N N . ARG A 1 298 ? -11.833 76.237 22.474 1.00 48.40 296 ARG A N 1
ATOM 2265 C CA . ARG A 1 298 ? -10.672 76.911 23.049 1.00 47.79 296 ARG A CA 1
ATOM 2266 C C . ARG A 1 298 ? -10.702 78.406 22.785 1.00 47.50 296 ARG A C 1
ATOM 2267 O O . ARG A 1 298 ? -9.660 79.019 22.576 1.00 47.62 296 ARG A O 1
ATOM 2275 N N . VAL A 1 299 ? -11.904 78.981 22.769 1.00 47.31 297 VAL A N 1
ATOM 2276 C CA . VAL A 1 299 ? -12.057 80.421 22.569 1.00 46.33 297 VAL A CA 1
ATOM 2277 C C . VAL A 1 299 ? -11.497 81.113 23.796 1.00 46.26 297 VAL A C 1
ATOM 2278 O O . VAL A 1 299 ? -11.986 80.905 24.891 1.00 46.56 297 VAL A O 1
ATOM 2282 N N . ARG A 1 300 ? -10.456 81.910 23.612 1.00 46.19 298 ARG A N 1
ATOM 2283 C CA . ARG A 1 300 ? -9.787 82.586 24.732 1.00 46.68 298 ARG A CA 1
ATOM 2284 C C . ARG A 1 300 ? -9.028 83.808 24.215 1.00 46.75 298 ARG A C 1
ATOM 2285 O O . ARG A 1 300 ? -8.766 83.910 23.013 1.00 46.63 298 ARG A O 1
ATOM 2293 N N . ALA A 1 301 ? -8.671 84.713 25.120 1.00 46.70 299 ALA A N 1
ATOM 2294 C CA . ALA A 1 301 ? -7.821 85.826 24.769 1.00 47.34 299 ALA A CA 1
ATOM 2295 C C . ALA A 1 301 ? -6.341 85.445 24.921 1.00 48.65 299 ALA A C 1
ATOM 2296 O O . ALA A 1 301 ? -6.016 84.386 25.481 1.00 48.51 299 ALA A O 1
ATOM 2298 N N . GLY A 1 302 ? -5.459 86.311 24.414 1.00 48.69 300 GLY A N 1
ATOM 2299 C CA . GLY A 1 302 ? -4.023 86.193 24.644 1.00 49.27 300 GLY A CA 1
ATOM 2300 C C . GLY A 1 302 ? -3.765 86.299 26.134 1.00 50.20 300 GLY A C 1
ATOM 2301 O O . GLY A 1 302 ? -4.558 86.913 26.875 1.00 50.02 300 GLY A O 1
ATOM 2302 N N . GLN A 1 303 ? -2.661 85.708 26.580 1.00 50.51 301 GLN A N 1
ATOM 2303 C CA . GLN A 1 303 ? -2.277 85.775 27.982 1.00 52.21 301 GLN A CA 1
ATOM 2304 C C . GLN A 1 303 ? -1.854 87.203 28.285 1.00 54.20 301 GLN A C 1
ATOM 2305 O O . GLN A 1 303 ? -2.098 87.705 29.373 1.00 54.53 301 GLN A O 1
ATOM 2311 N N . ALA A 1 304 ? -1.267 87.864 27.285 1.00 56.79 302 ALA A N 1
ATOM 2312 C CA . ALA A 1 304 ? -0.839 89.271 27.406 1.00 58.61 302 ALA A CA 1
ATOM 2313 C C . ALA A 1 304 ? -1.888 90.279 26.852 1.00 58.76 302 ALA A C 1
ATOM 2314 O O . ALA A 1 304 ? -2.165 91.290 27.503 1.00 59.30 302 ALA A O 1
ATOM 2316 N N . ASP A 1 305 ? -2.474 89.954 25.688 1.00 57.80 303 ASP A N 1
ATOM 2317 C CA . ASP A 1 305 ? -3.224 90.883 24.823 1.00 56.60 303 ASP A CA 1
ATOM 2318 C C . ASP A 1 305 ? -4.720 90.537 24.782 1.00 54.72 303 ASP A C 1
ATOM 2319 O O . ASP A 1 305 ? -5.099 89.534 24.185 1.00 53.77 303 ASP A O 1
ATOM 2324 N N . PRO A 1 306 ? -5.574 91.363 25.426 1.00 53.27 304 PRO A N 1
ATOM 2325 C CA . PRO A 1 306 ? -7.026 91.208 25.286 1.00 52.48 304 PRO A CA 1
ATOM 2326 C C . PRO A 1 306 ? -7.537 91.423 23.842 1.00 51.76 304 PRO A C 1
ATOM 2327 O O . PRO A 1 306 ? -8.645 91.009 23.533 1.00 50.46 304 PRO A O 1
ATOM 2331 N N . CYS A 1 307 ? -6.729 92.050 22.981 1.00 51.41 305 CYS A N 1
ATOM 2332 C CA . CYS A 1 307 ? -7.096 92.264 21.567 1.00 51.99 305 CYS A CA 1
ATOM 2333 C C . CYS A 1 307 ? -6.865 91.005 20.682 1.00 51.16 305 CYS A C 1
ATOM 2334 O O . CYS A 1 307 ? -7.142 91.031 19.480 1.00 50.85 305 CYS A O 1
ATOM 2337 N N . GLN A 1 308 ? -6.362 89.923 21.285 1.00 49.99 306 GLN A N 1
ATOM 2338 C CA . GLN A 1 308 ? -6.160 88.636 20.612 1.00 49.88 306 GLN A CA 1
ATOM 2339 C C . GLN A 1 308 ? -7.214 87.612 20.996 1.00 49.10 306 GLN A C 1
ATOM 2340 O O . GLN A 1 308 ? -7.583 87.515 22.161 1.00 49.12 306 GLN A O 1
ATOM 2346 N N . VAL A 1 309 ? -7.684 86.833 20.029 1.00 48.13 307 VAL A N 1
ATOM 2347 C CA . VAL A 1 309 ? -8.580 85.727 20.347 1.00 47.87 307 VAL A CA 1
ATOM 2348 C C . VAL A 1 309 ? -8.094 84.527 19.567 1.00 48.06 307 VAL A C 1
ATOM 2349 O O . VAL A 1 309 ? -7.754 84.651 18.390 1.00 48.64 307 VAL A O 1
ATOM 2353 N N . ASN A 1 310 ? -8.038 83.385 20.242 1.00 47.90 308 ASN A N 1
ATOM 2354 C CA . ASN A 1 310 ? -7.694 82.111 19.623 1.00 47.69 308 ASN A CA 1
ATOM 2355 C C . ASN A 1 310 ? -8.931 81.287 19.419 1.00 48.45 308 ASN A C 1
ATOM 2356 O O . ASN A 1 310 ? -9.853 81.392 20.209 1.00 47.13 308 ASN A O 1
ATOM 2361 N N . LEU A 1 311 ? -8.935 80.476 18.357 1.00 48.67 309 LEU A N 1
ATOM 2362 C CA . LEU A 1 311 ? -9.997 79.514 18.104 1.00 50.13 309 LEU A CA 1
ATOM 2363 C C . LEU A 1 311 ? -9.321 78.206 17.710 1.00 49.43 309 LEU A C 1
ATOM 2364 O O . LEU A 1 311 ? -8.277 78.228 17.086 1.00 48.76 309 LEU A O 1
ATOM 2369 N N . TRP A 1 312 ? -9.968 77.084 18.019 1.00 48.91 310 TRP A N 1
ATOM 2370 C CA . TRP A 1 312 ? -9.552 75.774 17.530 1.00 48.29 310 TRP A CA 1
ATOM 2371 C C . TRP A 1 312 ? -10.736 75.207 16.773 1.00 48.09 310 TRP A C 1
ATOM 2372 O O . TRP A 1 312 ? -11.844 75.216 17.270 1.00 47.92 310 TRP A O 1
ATOM 2383 N N . ILE A 1 313 ? -10.504 74.772 15.539 1.00 48.37 311 ILE A N 1
ATOM 2384 C CA . ILE A 1 313 ? -11.584 74.363 14.648 1.00 47.96 311 ILE A CA 1
ATOM 2385 C C . ILE A 1 313 ? -11.318 72.934 14.178 1.00 48.30 311 ILE A C 1
ATOM 2386 O O . ILE A 1 313 ? -10.202 72.609 13.776 1.00 47.38 311 ILE A O 1
ATOM 2391 N N . VAL A 1 314 ? -12.316 72.061 14.264 1.00 48.17 312 VAL A N 1
ATOM 2392 C CA . VAL A 1 314 ? -12.155 70.741 13.658 1.00 48.42 312 VAL A CA 1
ATOM 2393 C C . VAL A 1 314 ? -13.348 70.442 12.789 1.00 48.14 312 VAL A C 1
ATOM 2394 O O . VAL A 1 314 ? -14.488 70.759 13.137 1.00 48.43 312 VAL A O 1
ATOM 2398 N N . SER A 1 315 ? -13.075 69.849 11.640 1.00 48.67 313 SER A N 1
ATOM 2399 C CA . SER A 1 315 ? -14.124 69.561 10.664 1.00 49.72 313 SER A CA 1
ATOM 2400 C C . SER A 1 315 ? -13.723 68.376 9.805 1.00 49.89 313 SER A C 1
ATOM 2401 O O . SER A 1 315 ? -12.518 68.109 9.605 1.00 50.56 313 SER A O 1
ATOM 2404 N N . ASP A 1 316 ? -14.732 67.688 9.296 1.00 49.20 314 ASP A N 1
ATOM 2405 C CA . ASP A 1 316 ? -14.556 66.608 8.337 1.00 49.01 314 ASP A CA 1
ATOM 2406 C C . ASP A 1 316 ? -14.256 67.223 6.955 1.00 48.64 314 ASP A C 1
ATOM 2407 O O . ASP A 1 316 ? -15.152 67.744 6.276 1.00 47.79 314 ASP A O 1
ATOM 2412 N N . ASN A 1 317 ? -12.979 67.184 6.562 1.00 48.08 315 ASN A N 1
ATOM 2413 C CA . ASN A 1 317 ? -12.539 67.759 5.294 1.00 47.96 315 ASN A CA 1
ATOM 2414 C C . ASN A 1 317 ? -13.240 67.153 4.078 1.00 47.80 315 ASN A C 1
ATOM 2415 O O . ASN A 1 317 ? -13.499 67.841 3.105 1.00 48.30 315 ASN A O 1
ATOM 2420 N N . VAL A 1 318 ? -13.579 65.873 4.142 1.00 47.74 316 VAL A N 1
ATOM 2421 C CA . VAL A 1 318 ? -14.239 65.224 3.016 1.00 47.28 316 VAL A CA 1
ATOM 2422 C C . VAL A 1 318 ? -15.747 65.528 2.926 1.00 47.96 316 VAL A C 1
ATOM 2423 O O . VAL A 1 318 ? -16.222 66.085 1.928 1.00 47.55 316 VAL A O 1
ATOM 2427 N N . ARG A 1 319 ? -16.477 65.159 3.976 1.00 48.44 317 ARG A N 1
ATOM 2428 C CA . ARG A 1 319 ? -17.927 65.296 4.026 1.00 48.30 317 ARG A CA 1
ATOM 2429 C C . ARG A 1 319 ? -18.356 66.764 4.137 1.00 48.70 317 ARG A C 1
ATOM 2430 O O . ARG A 1 319 ? -19.266 67.184 3.426 1.00 48.63 317 ARG A O 1
ATOM 2438 N N . LYS A 1 320 ? -17.715 67.519 5.044 1.00 47.98 318 LYS A N 1
ATOM 2439 C CA . LYS A 1 320 ? -18.145 68.878 5.358 1.00 47.75 318 LYS A CA 1
ATOM 2440 C C . LYS A 1 320 ? -17.419 69.966 4.540 1.00 47.85 318 LYS A C 1
ATOM 2441 O O . LYS A 1 320 ? -18.045 70.644 3.746 1.00 48.35 318 LYS A O 1
ATOM 2447 N N . GLY A 1 321 ? -16.111 70.131 4.732 1.00 47.12 319 GLY A N 1
ATOM 2448 C CA . GLY A 1 321 ? -15.379 71.221 4.087 1.00 47.21 319 GLY A CA 1
ATOM 2449 C C . GLY A 1 321 ? -15.558 71.211 2.582 1.00 48.06 319 GLY A C 1
ATOM 2450 O O . GLY A 1 321 ? -15.920 72.231 1.996 1.00 48.83 319 GLY A O 1
ATOM 2451 N N . ALA A 1 322 ? -15.366 70.049 1.961 1.00 47.48 320 ALA A N 1
ATOM 2452 C CA . ALA A 1 322 ? -15.526 69.925 0.514 1.00 47.09 320 ALA A CA 1
ATOM 2453 C C . ALA A 1 322 ? -16.984 69.641 0.103 1.00 47.74 320 ALA A C 1
ATOM 2454 O O . ALA A 1 322 ? -17.659 70.533 -0.451 1.00 48.44 320 ALA A O 1
ATOM 2456 N N . ALA A 1 323 ? -17.468 68.425 0.374 1.00 47.02 321 ALA A N 1
ATOM 2457 C CA . ALA A 1 323 ? -18.734 67.934 -0.215 1.00 47.59 321 ALA A CA 1
ATOM 2458 C C . ALA A 1 323 ? -20.015 68.671 0.198 1.00 48.12 321 ALA A C 1
ATOM 2459 O O . ALA A 1 323 ? -20.823 69.056 -0.660 1.00 48.66 321 ALA A O 1
ATOM 2461 N N . LEU A 1 324 ? -20.247 68.818 1.503 1.00 48.74 322 LEU A N 1
ATOM 2462 C CA . LEU A 1 324 ? -21.485 69.468 1.945 1.00 48.77 322 LEU A CA 1
ATOM 2463 C C . LEU A 1 324 ? -21.514 70.923 1.497 1.00 48.98 322 LEU A C 1
ATOM 2464 O O . LEU A 1 324 ? -22.542 71.392 1.039 1.00 50.25 322 LEU A O 1
ATOM 2469 N N . ASN A 1 325 ? -20.393 71.634 1.576 1.00 48.83 323 ASN A N 1
ATOM 2470 C CA . ASN A 1 325 ? -20.399 73.016 1.072 1.00 48.99 323 ASN A CA 1
ATOM 2471 C C . ASN A 1 325 ? -20.781 73.104 -0.418 1.00 49.19 323 ASN A C 1
ATOM 2472 O O . ASN A 1 325 ? -21.536 73.998 -0.829 1.00 49.89 323 ASN A O 1
ATOM 2477 N N . ALA A 1 326 ? -20.267 72.174 -1.224 1.00 49.25 324 ALA A N 1
ATOM 2478 C CA . ALA A 1 326 ? -20.596 72.119 -2.644 1.00 49.11 324 ALA A CA 1
ATOM 2479 C C . ALA A 1 326 ? -22.101 71.855 -2.839 1.00 49.14 324 ALA A C 1
ATOM 2480 O O . ALA A 1 326 ? -22.762 72.497 -3.651 1.00 49.92 324 ALA A O 1
ATOM 2482 N N . VAL A 1 327 ? -22.642 70.915 -2.079 1.00 49.23 325 VAL A N 1
ATOM 2483 C CA . VAL A 1 327 ? -24.052 70.566 -2.193 1.00 48.25 325 VAL A CA 1
ATOM 2484 C C . VAL A 1 327 ? -24.948 71.739 -1.735 1.00 48.71 325 VAL A C 1
ATOM 2485 O O . VAL A 1 327 ? -25.934 72.061 -2.392 1.00 48.72 325 VAL A O 1
ATOM 2489 N N . LEU A 1 328 ? -24.587 72.379 -0.624 1.00 48.89 326 LEU A N 1
ATOM 2490 C CA . LEU A 1 328 ? -25.326 73.544 -0.141 1.00 48.76 326 LEU A CA 1
ATOM 2491 C C . LEU A 1 328 ? -25.403 74.643 -1.198 1.00 48.94 326 LEU A C 1
ATOM 2492 O O . LEU A 1 328 ? -26.462 75.276 -1.356 1.00 49.66 326 LEU A O 1
ATOM 2497 N N . LEU A 1 329 ? -24.292 74.861 -1.920 1.00 49.05 327 LEU A N 1
ATOM 2498 C CA . LEU A 1 329 ? -24.221 75.790 -3.054 1.00 48.45 327 LEU A CA 1
ATOM 2499 C C . LEU A 1 329 ? -25.151 75.385 -4.178 1.00 49.66 327 LEU A C 1
ATOM 2500 O O . LEU A 1 329 ? -25.866 76.222 -4.721 1.00 51.09 327 LEU A O 1
ATOM 2505 N N . GLY A 1 330 ? -25.164 74.096 -4.517 1.00 49.67 328 GLY A N 1
ATOM 2506 C CA . GLY A 1 330 ? -26.106 73.555 -5.472 1.00 49.72 328 GLY A CA 1
ATOM 2507 C C . GLY A 1 330 ? -27.556 73.753 -5.052 1.00 50.49 328 GLY A C 1
ATOM 2508 O O . GLY A 1 330 ? -28.408 74.059 -5.883 1.00 49.39 328 GLY A O 1
ATOM 2509 N N . GLU A 1 331 ? -27.836 73.562 -3.761 1.00 51.10 329 GLU A N 1
ATOM 2510 C CA . GLU A 1 331 ? -29.183 73.786 -3.218 1.00 52.04 329 GLU A CA 1
ATOM 2511 C C . GLU A 1 331 ? -29.596 75.258 -3.357 1.00 52.68 329 GLU A C 1
ATOM 2512 O O . GLU A 1 331 ? -30.753 75.553 -3.682 1.00 52.38 329 GLU A O 1
ATOM 2518 N N . LEU A 1 332 ? -28.635 76.171 -3.165 1.00 53.28 330 LEU A N 1
ATOM 2519 C CA . LEU A 1 332 ? -28.882 77.603 -3.348 1.00 54.05 330 LEU A CA 1
ATOM 2520 C C . LEU A 1 332 ? -29.203 77.951 -4.804 1.00 55.30 330 LEU A C 1
ATOM 2521 O O . LEU A 1 332 ? -30.123 78.735 -5.068 1.00 54.48 330 LEU A O 1
ATOM 2526 N N . LEU A 1 333 ? -28.427 77.386 -5.730 1.00 56.98 331 LEU A N 1
ATOM 2527 C CA . LEU A 1 333 ? -28.620 77.601 -7.163 1.00 59.42 331 LEU A CA 1
ATOM 2528 C C . LEU A 1 333 ? -29.986 77.099 -7.634 1.00 61.46 331 LEU A C 1
ATOM 2529 O O . LEU A 1 333 ? -30.610 77.707 -8.495 1.00 61.90 331 LEU A O 1
ATOM 2534 N N . ILE A 1 334 ? -30.438 75.976 -7.084 1.00 64.01 332 ILE A N 1
ATOM 2535 C CA . ILE A 1 334 ? -31.792 75.476 -7.361 1.00 66.53 332 ILE A CA 1
ATOM 2536 C C . ILE A 1 334 ? -32.870 76.405 -6.808 1.00 68.74 332 ILE A C 1
ATOM 2537 O O . ILE A 1 334 ? -33.856 76.685 -7.493 1.00 69.08 332 ILE A O 1
ATOM 2542 N N . LYS A 1 335 ? -32.672 76.865 -5.572 1.00 71.72 333 LYS A N 1
ATOM 2543 C CA . LYS A 1 335 ? -33.698 77.558 -4.799 1.00 75.06 333 LYS A CA 1
ATOM 2544 C C . LYS A 1 335 ? -34.173 78.840 -5.466 1.00 76.92 333 LYS A C 1
ATOM 2545 O O . LYS A 1 335 ? -35.352 78.943 -5.806 1.00 77.39 333 LYS A O 1
ATOM 2551 N N . HIS A 1 336 ? -33.294 79.821 -5.660 1.00 79.40 334 HIS A N 1
ATOM 2552 C CA . HIS A 1 336 ? -33.767 81.011 -6.376 1.00 82.10 334 HIS A CA 1
ATOM 2553 C C . HIS A 1 336 ? -33.071 81.374 -7.693 1.00 83.11 334 HIS A C 1
ATOM 2554 O O . HIS A 1 336 ? -33.430 82.379 -8.325 1.00 83.53 334 HIS A O 1
ATOM 2561 N N . TYR A 1 337 ? -32.129 80.551 -8.140 1.00 84.07 335 TYR A N 1
ATOM 2562 C CA . TYR A 1 337 ? -31.578 80.764 -9.480 1.00 85.28 335 TYR A CA 1
ATOM 2563 C C . TYR A 1 337 ? -32.089 79.725 -10.474 1.00 86.13 335 TYR A C 1
ATOM 2564 O O . TYR A 1 337 ? -31.388 79.331 -11.409 1.00 86.24 335 TYR A O 1
ATOM 2573 N N . LEU A 1 338 ? -33.337 79.310 -10.238 1.00 87.27 336 LEU A N 1
ATOM 2574 C CA . LEU A 1 338 ? -34.114 78.425 -11.107 1.00 88.43 336 LEU A CA 1
ATOM 2575 C C . LEU A 1 338 ? -33.866 78.697 -12.596 1.00 88.71 336 LEU A C 1
ATOM 2576 O O . LEU A 1 338 ? -33.122 77.972 -13.261 1.00 88.95 336 LEU A O 1
#

Solvent-accessible surface area: 15372 Å² total

B-factor: mean 56.23, std 11.32, range [30.26, 129.89]

Sequence (332 aa):
QPLNVAVVGATGSVGEALVGLLDERDFPLHRLHLLASAESAGQRGFAESSLRVGDVDSFDFSSVGLAFFAAAAEVSSRAHAERARAAGCSVIDLSGALEPSSVAPPVVSVNAEERLASQAAPFLLSSPCAVAAELCEVLAPLLATLDCRQLNLTACLSVSSLGREEGVKELARQTAELLNARPLEPRLFDRQIAFNLLAQVGAVDAEEGHSAIERRRIFAEVQQALLGERIGPLNVTCIQAPVFFGDSLSVTLQQCAEEPVDLAAVTRVLDATKKGIEEWVGEEGDDYPTVVGDALGQDETYVGRVRAGQADPCQVNLWIVSDNVRKGAALNAVLLGELLIKHYL

Foldseek 3Di:
DAAEEEEEACVFLLNVLQQVVCQVVVPRHDYYAAEYAPVQFQDWDHNNDMGGYHHPVPDQLLVGAEYEAPRALVSCVVPVVVSQVSQHAYEYANCNDDPPQANEDPLFPPCVVVPDAPSHHHYHAFLVLLQVRNLVRLVLVPFQFAEKEKEKAAELCSVTPVSLVQLVVQQVCVVVVHDRDGDVDPDDQHVDKAFADDDADPVGHDPSRVRSQRNNCRGNNPSHHDYDYTYMYHSHHWKMKMKMKTQTDDQDPLVVSQVSQVPDPQEAEDEPPDADDQVRPAPPDRHWYKYPWDADPPDSRMTIIIIIHGSSNYSRNVSSVVSVVVCVPPVD

Organism: Pseudomonas aeruginosa (strain ATCC 15692 / DSM 22644 / CIP 104116 / JCM 14847 / LMG 12228 / 1C / PRS 101 / PAO1) (NCBI:txid208964)

CATH classification: 3.40.50.720 (+1 more: 3.30.360.10)

Radius of gyration: 20.21 Å; Cα contacts (8 Å, |Δi|>4): 738; chains: 1; bounding box: 50×51×53 Å

InterPro domains:
  IPR000534 Semialdehyde dehydrogenase, NAD-binding [PF01118] (6-118)
  IPR000534 Semialdehyde dehydrogenase, NAD-binding [SM00859] (6-120)
  IPR012280 Semialdehyde dehydrogenase, dimerisation domain [PF02774] (140-318)
  IPR036291 NAD(P)-binding domain superfamily [SSF51735] (5-154)